Protein AF-A0A2U0S2R7-F1 (afdb_monomer)

Solvent-accessible surface area (backbone atoms only — not comparable to full-atom values): 15223 Å² total; per-residue (Å²): 135,85,82,52,71,66,59,58,51,51,50,52,50,52,51,51,50,51,52,49,47,65,63,44,52,70,74,70,49,78,76,64,54,54,71,68,59,46,46,55,30,27,48,64,51,50,60,80,58,84,46,63,72,54,21,49,52,34,34,37,44,20,72,56,69,64,44,68,81,26,70,55,23,57,61,53,37,54,51,51,51,71,71,39,72,88,57,40,70,65,53,60,59,58,47,30,40,68,32,50,82,57,89,75,63,77,70,61,66,71,71,50,77,53,75,62,54,41,50,33,54,44,23,71,39,29,77,80,72,46,72,63,94,59,44,64,60,52,43,52,60,37,36,73,68,34,71,76,44,29,46,42,42,46,51,20,50,46,35,24,45,74,54,71,46,49,85,78,52,64,90,64,46,66,61,51,47,52,54,56,38,40,46,55,48,61,68,45,94,87,65,73,31,27,65,35,29,42,27,44,22,52,29,44,74,65,74,44,43,88,62,56,54,71,70,54,55,54,47,54,46,59,59,48,43,96,72,24,26,22,30,51,47,65,92,71,70,57,68,62,26,71,68,23,25,51,22,43,40,52,37,50,49,53,68,74,62,70,65,100,70,71,64,63,66,48,34,66,80,80,131

Nearest PDB structures (foldseek):
  7zjs-assembly1_A  TM=2.969E-01  e=5.517E+00  Homo sapiens

Mean predicted aligned error: 5.72 Å

Radius of gyration: 22.85 Å; Cα contacts (8 Å, |Δi|>4): 312; chains: 1; bounding box: 41×53×83 Å

Structure (mmCIF, N/CA/C/O backbone):
data_AF-A0A2U0S2R7-F1
#
_entry.id   AF-A0A2U0S2R7-F1
#
loop_
_atom_site.group_PDB
_atom_site.id
_atom_site.type_symbol
_atom_site.label_atom_id
_atom_site.label_alt_id
_atom_site.label_comp_id
_atom_site.label_asym_id
_atom_site.label_entity_id
_atom_site.label_seq_id
_atom_site.pdbx_PDB_ins_code
_atom_site.Cartn_x
_atom_site.Cartn_y
_atom_site.Cartn_z
_atom_site.occupancy
_atom_site.B_iso_or_equiv
_atom_site.auth_seq_id
_atom_site.auth_comp_id
_atom_site.auth_asym_id
_atom_site.auth_atom_id
_atom_site.pdbx_PDB_model_num
ATOM 1 N N . MET A 1 1 ? 1.534 31.662 57.750 1.00 54.38 1 MET A N 1
ATOM 2 C CA . MET A 1 1 ? 0.428 31.666 56.765 1.00 54.38 1 MET A CA 1
ATOM 3 C C . MET A 1 1 ? -0.616 30.651 57.209 1.00 54.38 1 MET A C 1
ATOM 5 O O . MET A 1 1 ? -0.343 29.462 57.142 1.00 54.38 1 MET A O 1
ATOM 9 N N . ASN A 1 2 ? -1.774 31.094 57.710 1.00 59.00 2 ASN A N 1
ATOM 10 C CA . ASN A 1 2 ? -2.860 30.192 58.107 1.00 59.00 2 ASN A CA 1
ATOM 11 C C . ASN A 1 2 ? -3.602 29.714 56.855 1.00 59.00 2 ASN A C 1
ATOM 13 O O . ASN A 1 2 ? -4.361 30.472 56.251 1.00 59.00 2 ASN A O 1
ATOM 17 N N . PHE A 1 3 ? -3.379 28.463 56.457 1.00 57.34 3 PHE A N 1
ATOM 18 C CA . PHE A 1 3 ? -4.261 27.790 55.509 1.00 57.34 3 PHE A CA 1
ATOM 19 C C . PHE A 1 3 ? -5.641 27.656 56.160 1.00 57.34 3 PHE A C 1
ATOM 21 O O . PHE A 1 3 ? -5.821 26.938 57.141 1.00 57.34 3 PHE A O 1
ATOM 28 N N . THR A 1 4 ? -6.622 28.403 55.658 1.00 79.75 4 THR A N 1
ATOM 29 C CA . THR A 1 4 ? -7.995 28.343 56.161 1.00 79.75 4 THR A CA 1
ATOM 30 C C . THR A 1 4 ? -8.611 26.989 55.802 1.00 79.75 4 THR A C 1
ATOM 32 O O . THR A 1 4 ? -8.455 26.514 54.678 1.00 79.75 4 THR A O 1
ATOM 35 N N . LYS A 1 5 ? -9.342 26.364 56.738 1.00 82.94 5 LYS A N 1
ATOM 36 C CA . LYS A 1 5 ? -10.022 25.061 56.551 1.00 82.94 5 LYS A CA 1
ATOM 37 C C . LYS A 1 5 ? -10.840 24.978 55.249 1.00 82.94 5 LYS A C 1
ATOM 39 O O . LYS A 1 5 ? -10.927 23.919 54.639 1.00 82.94 5 LYS A O 1
ATOM 44 N N . SER A 1 6 ? -11.375 26.111 54.792 1.00 82.62 6 SER A N 1
ATOM 45 C CA . SER A 1 6 ? -12.094 26.239 53.520 1.00 82.62 6 SER A CA 1
ATOM 46 C C . SER A 1 6 ? -11.232 25.901 52.292 1.00 82.62 6 SER A C 1
ATOM 48 O O . SER A 1 6 ? -11.703 25.198 51.404 1.00 82.62 6 SER A O 1
ATOM 50 N N . ARG A 1 7 ? -9.953 26.306 52.252 1.00 84.50 7 ARG A N 1
ATOM 51 C CA . ARG A 1 7 ? -9.050 25.992 51.128 1.00 84.50 7 ARG A CA 1
ATOM 52 C C . ARG A 1 7 ? -8.713 24.503 51.052 1.00 84.50 7 ARG A C 1
ATOM 54 O O . ARG A 1 7 ? -8.639 23.958 49.957 1.00 84.50 7 ARG A O 1
ATOM 61 N N . ALA A 1 8 ? -8.549 23.849 52.203 1.00 83.06 8 ALA A N 1
ATOM 62 C CA . ALA A 1 8 ? -8.306 22.408 52.263 1.00 83.06 8 ALA A CA 1
ATOM 63 C C . ALA A 1 8 ? -9.520 21.601 51.765 1.00 83.06 8 ALA A C 1
ATOM 65 O O . ALA A 1 8 ? -9.350 20.636 51.026 1.00 83.06 8 ALA A O 1
ATOM 66 N N . LEU A 1 9 ? -10.740 22.033 52.108 1.00 88.19 9 LEU A N 1
ATOM 67 C CA . LEU A 1 9 ? -11.974 21.388 51.650 1.00 88.19 9 LEU A CA 1
ATOM 68 C C . LEU A 1 9 ? -12.172 21.526 50.131 1.00 88.19 9 LEU A C 1
ATOM 70 O O . LEU A 1 9 ? -12.503 20.548 49.467 1.00 88.19 9 LEU A O 1
ATOM 74 N N . ILE A 1 10 ? -11.927 22.719 49.576 1.00 88.00 10 ILE A N 1
ATOM 75 C CA . ILE A 1 10 ? -12.018 22.963 48.127 1.00 88.00 10 ILE A CA 1
ATOM 76 C C . ILE A 1 10 ? -11.001 22.098 47.375 1.00 88.00 10 ILE A C 1
ATOM 78 O O . ILE A 1 10 ? -11.361 21.446 46.399 1.00 88.00 10 ILE A O 1
ATOM 82 N N . LEU A 1 11 ? -9.755 22.027 47.856 1.00 88.12 11 LEU A N 1
ATOM 83 C CA . LEU A 1 11 ? -8.721 21.202 47.232 1.00 88.12 11 LEU A CA 1
ATOM 84 C C . LEU A 1 11 ? -9.096 19.711 47.233 1.00 88.12 11 LEU A C 1
ATOM 86 O O . LEU A 1 11 ? -8.953 19.049 46.209 1.00 88.12 11 LEU A O 1
ATOM 90 N N . ALA A 1 12 ? -9.623 19.192 48.346 1.00 88.25 12 ALA A N 1
ATOM 91 C CA . ALA A 1 12 ? -10.069 17.801 48.434 1.00 88.25 12 ALA A CA 1
ATOM 92 C C . ALA A 1 12 ? -11.229 17.493 47.468 1.00 88.25 12 ALA A C 1
ATOM 94 O O . ALA A 1 12 ? -11.225 16.449 46.814 1.00 88.25 12 ALA A O 1
ATOM 95 N N . LEU A 1 13 ? -12.190 18.413 47.322 1.00 89.94 13 LEU A N 1
ATOM 96 C CA .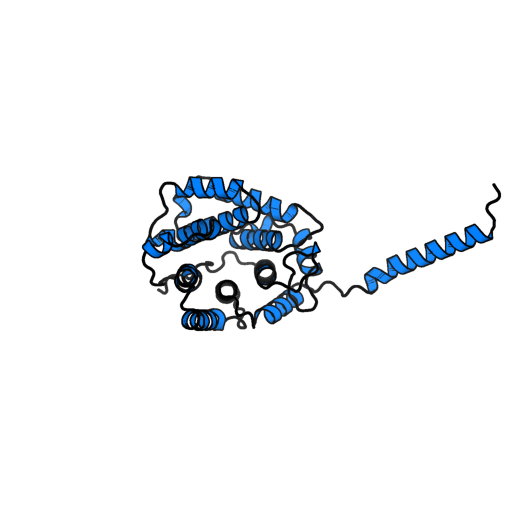 LEU A 1 13 ? -13.285 18.281 46.355 1.00 89.94 13 LEU A CA 1
ATOM 97 C C . LEU A 1 13 ? -12.774 18.304 44.908 1.00 89.94 13 LEU A C 1
ATOM 99 O O . LEU A 1 13 ? -13.182 17.458 44.117 1.00 89.94 13 LEU A O 1
ATOM 103 N N . CYS A 1 14 ? -11.844 19.204 44.573 1.00 88.88 14 CYS A N 1
ATOM 104 C CA . CYS A 1 14 ? -11.227 19.254 43.245 1.00 88.88 14 CYS A CA 1
ATOM 105 C C . CYS A 1 14 ? -10.456 17.969 42.917 1.00 88.88 14 CYS A C 1
ATOM 107 O O . CYS A 1 14 ? -10.590 17.457 41.811 1.00 88.88 14 CYS A O 1
ATOM 109 N N . ILE A 1 15 ? -9.696 17.420 43.871 1.00 90.38 15 ILE A N 1
ATOM 110 C CA . ILE A 1 15 ? -8.977 16.150 43.687 1.00 90.38 15 ILE A CA 1
ATOM 111 C C . ILE A 1 15 ? -9.969 15.003 43.479 1.00 90.38 15 ILE A C 1
ATOM 113 O O . ILE A 1 15 ? -9.806 14.222 42.552 1.00 90.38 15 ILE A O 1
ATOM 117 N N . THR A 1 16 ? -11.028 14.924 44.285 1.00 88.00 16 THR A N 1
ATOM 118 C CA . THR A 1 16 ? -12.030 13.851 44.167 1.00 88.00 16 THR A CA 1
ATOM 119 C C . THR A 1 16 ? -12.784 13.930 42.839 1.00 88.00 16 THR A C 1
ATOM 121 O O . THR A 1 16 ? -12.992 12.905 42.189 1.00 88.00 16 THR A O 1
ATOM 124 N N . ALA A 1 17 ? -13.152 15.137 42.400 1.00 84.19 17 ALA A N 1
ATOM 125 C CA . ALA A 1 17 ? -13.781 15.361 41.103 1.00 84.19 17 ALA A CA 1
ATOM 126 C C . ALA A 1 17 ? -12.836 14.998 39.951 1.00 84.19 17 ALA A C 1
ATOM 128 O O . ALA A 1 17 ? -13.253 14.295 39.038 1.00 84.19 17 ALA A O 1
ATOM 129 N N . LEU A 1 18 ? -11.560 15.395 40.023 1.00 87.25 18 LEU A N 1
ATOM 130 C CA . LEU A 1 18 ? -10.548 15.037 39.030 1.00 87.25 18 LEU A CA 1
ATOM 131 C C . LEU A 1 18 ? -10.316 13.521 38.981 1.00 87.25 18 LEU A C 1
ATOM 133 O O . LEU A 1 18 ? -10.313 12.952 37.899 1.00 87.25 18 LEU A O 1
ATOM 137 N N . CYS A 1 19 ? -10.195 12.847 40.128 1.00 85.88 19 CYS A N 1
ATOM 138 C CA . CYS A 1 19 ? -10.081 11.389 40.195 1.00 85.88 19 CYS A CA 1
ATOM 139 C C . CYS A 1 19 ? -11.329 10.693 39.636 1.00 85.88 19 CYS A C 1
ATOM 141 O O . CYS A 1 19 ? -11.199 9.720 38.904 1.00 85.88 19 CYS A O 1
ATOM 143 N N . SER A 1 20 ? -12.529 11.204 39.927 1.00 82.44 20 SER A N 1
ATOM 144 C CA . SER A 1 20 ? -13.778 10.653 39.381 1.00 82.44 20 SER A CA 1
ATOM 145 C C . SER A 1 20 ? -13.858 10.848 37.868 1.00 82.44 20 SER A C 1
ATOM 147 O O . SER A 1 20 ? -14.256 9.930 37.160 1.00 82.44 20 SER A O 1
ATOM 149 N N . LEU A 1 21 ? -13.421 12.006 37.359 1.00 76.38 21 LEU A N 1
ATOM 150 C CA . LEU A 1 21 ? -13.337 12.273 35.925 1.00 76.38 21 LEU A CA 1
ATOM 151 C C . LEU A 1 21 ? -12.317 11.340 35.256 1.00 76.38 21 LEU A C 1
ATOM 153 O O . LEU A 1 21 ? -12.622 10.734 34.239 1.00 76.38 21 LEU A O 1
ATOM 157 N N . LEU A 1 22 ? -11.138 11.161 35.857 1.00 79.75 22 LEU A N 1
ATOM 158 C CA . LEU A 1 22 ? -10.089 10.269 35.353 1.00 79.75 22 LEU A CA 1
ATOM 159 C C . LEU A 1 22 ? -10.511 8.792 35.353 1.00 79.75 22 LEU A C 1
ATOM 161 O O . LEU A 1 22 ? -10.053 8.039 34.501 1.00 79.75 22 LEU A O 1
ATOM 165 N N . LEU A 1 23 ? -11.390 8.378 36.272 1.00 78.75 23 LEU A N 1
ATOM 166 C CA . LEU A 1 23 ? -11.963 7.027 36.297 1.00 78.75 23 LEU A CA 1
ATOM 167 C C . LEU A 1 23 ? -13.159 6.868 35.346 1.00 78.75 23 LEU A C 1
ATOM 169 O O . LEU A 1 23 ? -13.375 5.778 34.824 1.00 78.75 23 LEU A O 1
ATOM 173 N N . ALA A 1 24 ? -13.932 7.932 35.111 1.00 72.94 24 ALA A N 1
ATOM 174 C CA . ALA A 1 24 ? -15.110 7.899 34.245 1.00 72.94 24 ALA A CA 1
ATOM 175 C C . ALA A 1 24 ? -14.771 8.055 32.756 1.00 72.94 24 ALA A C 1
ATOM 177 O O . ALA A 1 24 ? -15.437 7.456 31.920 1.00 72.94 24 ALA A O 1
ATOM 178 N N . VAL A 1 25 ? -13.737 8.824 32.402 1.00 69.88 25 VAL A N 1
ATOM 179 C CA . VAL A 1 25 ? -13.342 9.057 31.001 1.00 69.88 25 VAL A CA 1
ATOM 180 C C . VAL A 1 25 ? -13.037 7.751 30.241 1.00 69.88 25 VAL A C 1
ATOM 182 O O . VAL A 1 25 ? -13.567 7.596 29.142 1.00 69.88 25 VAL A O 1
ATOM 185 N N . PRO A 1 26 ? -12.300 6.767 30.799 1.00 69.06 26 PRO A N 1
ATOM 186 C CA . PRO A 1 26 ? -12.098 5.470 30.146 1.00 69.06 26 PRO A CA 1
ATOM 187 C C . PRO A 1 26 ? -13.388 4.663 29.946 1.00 69.06 26 PRO A C 1
ATOM 189 O O . PRO A 1 26 ? -13.459 3.860 29.026 1.00 69.06 26 PRO A O 1
ATOM 192 N N . LEU A 1 27 ? -14.406 4.871 30.792 1.00 72.81 27 LEU A N 1
ATOM 193 C CA . LEU A 1 27 ? -15.709 4.201 30.684 1.00 72.81 27 LEU A CA 1
ATOM 194 C C . LEU A 1 27 ? -16.623 4.845 29.630 1.00 72.81 27 LEU A C 1
ATOM 196 O O . LEU A 1 27 ? -17.618 4.241 29.239 1.00 72.81 27 LEU A O 1
ATOM 200 N N . LEU A 1 28 ? -16.313 6.074 29.205 1.00 75.19 28 LEU A N 1
ATOM 201 C CA . LEU A 1 28 ? -17.058 6.805 28.178 1.00 75.19 28 LEU A CA 1
ATOM 202 C C . LEU A 1 28 ? -16.457 6.637 26.779 1.00 75.19 28 LEU A C 1
ATOM 204 O O . LEU A 1 28 ? -17.147 6.905 25.797 1.00 75.19 28 LEU A O 1
ATOM 208 N N . ALA A 1 29 ? -15.195 6.211 26.674 1.00 73.38 29 ALA A N 1
ATOM 209 C CA . ALA A 1 29 ? -14.611 5.857 25.389 1.00 73.38 29 ALA A CA 1
ATOM 210 C C . ALA A 1 29 ? -15.297 4.587 24.854 1.00 73.38 29 ALA A C 1
ATOM 212 O O . ALA A 1 29 ? -15.464 3.626 25.614 1.00 73.38 29 ALA A O 1
ATOM 213 N N . PRO A 1 30 ? -15.709 4.551 23.572 1.00 76.19 30 PRO A N 1
ATOM 214 C CA . PRO A 1 30 ? -16.183 3.312 22.979 1.00 76.19 30 PRO A CA 1
ATOM 215 C C . PRO A 1 30 ? -15.085 2.243 23.109 1.00 76.19 30 PRO A C 1
ATOM 217 O O . PRO A 1 30 ? -13.899 2.572 22.999 1.00 76.19 30 PRO A O 1
ATOM 220 N N . PRO A 1 31 ? -15.447 0.976 23.373 1.00 84.00 31 PRO A N 1
ATOM 221 C CA . PRO A 1 31 ? -14.459 -0.087 23.452 1.00 84.00 31 PRO A CA 1
ATOM 222 C C . PRO A 1 31 ? -13.704 -0.174 22.125 1.00 84.00 31 PRO A C 1
ATOM 224 O O . PRO A 1 31 ? -14.310 -0.072 21.056 1.00 84.00 31 PRO A O 1
ATOM 227 N N . THR A 1 32 ? -12.388 -0.380 22.198 1.00 87.44 32 THR A N 1
ATOM 228 C CA . THR A 1 32 ? -11.584 -0.707 21.017 1.00 87.44 32 THR A CA 1
ATOM 229 C C . THR A 1 32 ? -12.217 -1.913 20.322 1.00 87.44 32 THR A C 1
ATOM 231 O O . THR A 1 32 ? -12.453 -2.921 21.000 1.00 87.44 32 THR A O 1
ATOM 234 N N . PRO A 1 33 ? -12.534 -1.827 19.018 1.00 91.75 33 PRO A N 1
ATOM 235 C CA . PRO A 1 33 ? -13.106 -2.957 18.306 1.00 91.75 33 PRO A CA 1
ATOM 236 C C . PRO A 1 33 ? -12.131 -4.136 18.340 1.00 91.75 33 PRO A C 1
ATOM 238 O O . PRO A 1 33 ? -10.911 -3.960 18.272 1.00 91.75 33 PRO A O 1
ATOM 241 N N . ASP A 1 34 ? -12.666 -5.353 18.433 1.00 96.38 34 ASP A N 1
ATOM 242 C CA . ASP A 1 34 ? -11.870 -6.530 18.108 1.00 96.38 34 ASP A CA 1
ATOM 243 C C . ASP A 1 34 ? -11.484 -6.503 16.617 1.00 96.38 34 ASP A C 1
ATOM 245 O O . ASP A 1 34 ? -12.053 -5.758 15.811 1.00 96.38 34 ASP A O 1
ATOM 249 N N . ARG A 1 35 ? -10.497 -7.319 16.243 1.00 97.25 35 ARG A N 1
ATOM 250 C CA . ARG A 1 35 ? -9.931 -7.291 14.892 1.00 97.25 35 ARG A CA 1
ATOM 251 C C . ARG A 1 35 ? -10.958 -7.608 13.805 1.00 97.25 35 ARG A C 1
ATOM 253 O O . ARG A 1 35 ? -10.946 -6.941 12.776 1.00 97.25 35 ARG A O 1
ATOM 260 N N . GLN A 1 36 ? -11.844 -8.578 14.026 1.00 98.12 36 GLN A N 1
ATOM 261 C CA . GLN A 1 36 ? -12.842 -8.980 13.032 1.00 98.12 36 GLN A CA 1
ATOM 262 C C . GLN A 1 36 ? -13.874 -7.874 12.828 1.00 98.12 36 GLN A C 1
ATOM 264 O O . GLN A 1 36 ? -14.196 -7.531 11.692 1.00 98.12 36 GLN A O 1
ATOM 269 N N . THR A 1 37 ? -14.319 -7.246 13.919 1.00 98.25 37 THR A N 1
ATOM 270 C CA . THR A 1 37 ? -15.187 -6.065 13.857 1.00 98.25 37 THR A CA 1
ATOM 271 C C . THR A 1 37 ? -14.512 -4.909 13.113 1.00 98.25 37 THR A C 1
ATOM 273 O O . THR A 1 37 ? -15.151 -4.265 12.280 1.00 98.25 37 THR A O 1
ATOM 276 N N . ALA A 1 38 ? -13.227 -4.645 13.377 1.00 98.56 38 ALA A N 1
ATOM 277 C CA . ALA A 1 38 ? -12.484 -3.589 12.691 1.00 98.56 38 ALA A CA 1
ATOM 278 C C . ALA A 1 38 ? -12.346 -3.864 11.184 1.00 98.56 38 ALA A C 1
ATOM 280 O O . ALA A 1 38 ? -12.592 -2.966 10.379 1.00 98.56 38 ALA A O 1
ATOM 281 N N . ILE A 1 39 ? -12.030 -5.106 10.801 1.00 98.75 39 ILE A N 1
ATOM 282 C CA . ILE A 1 39 ? -11.967 -5.550 9.400 1.00 98.75 39 ILE A CA 1
ATOM 283 C C . ILE A 1 39 ? -13.320 -5.351 8.707 1.00 98.75 39 ILE A C 1
ATOM 285 O O . ILE A 1 39 ? -13.376 -4.695 7.672 1.00 98.75 39 ILE A O 1
ATOM 289 N N . ALA A 1 40 ? -14.417 -5.842 9.293 1.00 98.69 40 ALA A N 1
ATOM 290 C CA . ALA A 1 40 ? -15.750 -5.723 8.698 1.00 98.69 40 ALA A CA 1
ATOM 291 C C . ALA A 1 40 ? -16.165 -4.258 8.479 1.00 98.69 40 ALA A C 1
ATOM 293 O O . ALA A 1 40 ? -16.727 -3.903 7.446 1.00 98.69 40 ALA A O 1
ATOM 294 N N . LYS A 1 41 ? -15.849 -3.377 9.434 1.00 98.56 41 LYS A N 1
ATOM 295 C CA . LYS A 1 41 ? -16.098 -1.939 9.292 1.00 98.56 41 LYS A CA 1
ATOM 296 C C . LYS A 1 41 ? -15.271 -1.298 8.176 1.00 98.56 41 LYS A C 1
ATOM 298 O O . LYS A 1 41 ? -15.807 -0.485 7.433 1.00 98.56 41 LYS A O 1
ATOM 303 N N . ALA A 1 42 ? -13.998 -1.666 8.053 1.00 98.75 42 ALA A N 1
ATOM 304 C CA . ALA A 1 42 ? -13.122 -1.162 7.000 1.00 98.75 42 ALA A CA 1
ATOM 305 C C . ALA A 1 42 ? -13.584 -1.614 5.606 1.00 98.75 42 ALA A C 1
ATOM 307 O O . ALA A 1 42 ? -13.553 -0.824 4.666 1.00 98.75 42 ALA A O 1
ATOM 308 N N . ILE A 1 43 ? -14.067 -2.857 5.486 1.00 98.75 43 ILE A N 1
ATOM 309 C CA . ILE A 1 43 ? -14.674 -3.374 4.252 1.00 98.75 43 ILE A CA 1
ATOM 310 C C . ILE A 1 43 ? -15.891 -2.528 3.868 1.00 98.75 43 ILE A C 1
ATOM 312 O O . ILE A 1 43 ? -15.928 -1.997 2.763 1.00 98.75 43 ILE A O 1
ATOM 316 N N . ASN A 1 44 ? -16.820 -2.305 4.804 1.00 98.50 44 ASN A N 1
ATOM 317 C CA . ASN A 1 44 ? -18.001 -1.467 4.560 1.00 98.50 44 ASN A CA 1
ATOM 318 C C . ASN A 1 44 ? -17.640 -0.026 4.158 1.00 98.50 44 ASN A C 1
ATOM 320 O O . ASN A 1 44 ? -18.315 0.571 3.324 1.00 98.50 44 ASN A O 1
ATOM 324 N N . PHE A 1 45 ? -16.585 0.547 4.748 1.00 98.31 45 PHE A N 1
ATOM 325 C CA . PHE A 1 45 ? -16.104 1.880 4.376 1.00 98.31 45 PHE A CA 1
ATOM 326 C C . PHE A 1 45 ? -15.608 1.922 2.921 1.00 98.31 45 PHE A C 1
ATOM 328 O O . PHE A 1 45 ? -15.861 2.888 2.204 1.00 98.31 45 PHE A O 1
ATOM 335 N N . LEU A 1 46 ? -14.902 0.876 2.484 1.00 98.62 46 LEU A N 1
ATOM 336 C CA . LEU A 1 46 ? -14.250 0.812 1.175 1.00 98.62 46 LEU A CA 1
ATOM 337 C C . LEU A 1 46 ? -15.138 0.275 0.051 1.00 98.62 46 LEU A C 1
ATOM 339 O O . LEU A 1 46 ? -14.834 0.546 -1.106 1.00 98.62 46 LEU A O 1
ATOM 343 N N . GLU A 1 47 ? -16.220 -0.446 0.359 1.00 96.75 47 GLU A N 1
ATOM 344 C CA . GLU A 1 47 ? -17.104 -1.096 -0.625 1.00 96.75 47 GLU A CA 1
ATOM 345 C C . GLU A 1 47 ? -17.515 -0.144 -1.759 1.00 96.75 47 GLU A C 1
ATOM 347 O O . GLU A 1 47 ? -17.529 -0.524 -2.924 1.00 96.75 47 GLU A O 1
ATOM 352 N N . ASN A 1 48 ? -17.750 1.131 -1.443 1.00 93.31 48 ASN A N 1
ATOM 353 C CA . ASN A 1 48 ? -18.226 2.134 -2.398 1.00 93.31 48 ASN A CA 1
ATOM 354 C C . ASN A 1 48 ? -17.146 3.147 -2.833 1.00 93.31 48 ASN A C 1
ATOM 356 O O . ASN A 1 48 ? -17.484 4.212 -3.339 1.00 93.31 48 ASN A O 1
ATOM 360 N N . THR A 1 49 ? -15.852 2.866 -2.626 1.00 96.50 49 THR A N 1
ATOM 361 C CA . THR A 1 49 ? -14.779 3.780 -3.065 1.00 96.50 49 THR A CA 1
ATOM 362 C C . THR A 1 49 ? -14.602 3.750 -4.580 1.00 96.50 49 THR A C 1
ATOM 364 O O . THR A 1 49 ? -14.422 2.677 -5.145 1.00 96.50 49 THR A O 1
ATOM 367 N N . ASP A 1 50 ? -14.600 4.905 -5.241 1.00 95.75 50 ASP A N 1
ATOM 368 C CA . ASP A 1 50 ? -14.363 5.021 -6.691 1.00 95.75 50 ASP A CA 1
ATOM 369 C C . ASP A 1 50 ? -12.948 5.534 -7.010 1.00 95.75 50 ASP A C 1
ATOM 371 O O . ASP A 1 50 ? -12.674 6.067 -8.083 1.00 95.75 50 ASP A O 1
ATOM 375 N N . GLU A 1 51 ? -12.028 5.392 -6.059 1.00 96.12 51 GLU A N 1
ATOM 376 C CA . GLU A 1 51 ? -10.639 5.822 -6.205 1.00 96.12 51 GLU A CA 1
ATOM 377 C C . GLU A 1 51 ? -9.863 4.802 -7.051 1.00 96.12 51 GLU A C 1
ATOM 379 O O . GLU A 1 51 ? -9.718 3.654 -6.618 1.00 96.12 51 GLU A O 1
ATOM 384 N N . PRO A 1 52 ? -9.334 5.164 -8.241 1.00 95.38 52 PRO A N 1
ATOM 385 C CA . PRO A 1 52 ? -8.784 4.188 -9.187 1.00 95.38 52 PRO A CA 1
ATOM 386 C C . PRO A 1 52 ? -7.671 3.313 -8.601 1.00 95.38 52 PRO A C 1
ATOM 388 O O . PRO A 1 52 ? -7.679 2.095 -8.766 1.00 95.38 52 PRO A O 1
ATOM 391 N N . TYR A 1 53 ? -6.724 3.907 -7.872 1.00 95.50 53 TYR A N 1
ATOM 392 C CA . TYR A 1 53 ? -5.677 3.139 -7.191 1.00 95.50 53 TYR A CA 1
ATOM 393 C C . TYR A 1 53 ? -6.239 2.267 -6.072 1.00 95.50 53 TYR A C 1
ATOM 395 O O . TYR A 1 53 ? -5.779 1.142 -5.884 1.00 95.50 53 TYR A O 1
ATOM 403 N N . GLY A 1 54 ? -7.260 2.763 -5.372 1.00 97.50 54 GLY A N 1
ATOM 404 C CA . GLY A 1 54 ? -7.957 2.000 -4.352 1.00 97.50 54 GLY A CA 1
ATOM 405 C C . GLY A 1 54 ? -8.552 0.722 -4.928 1.00 97.50 54 GLY A C 1
ATOM 406 O O . GLY A 1 54 ? -8.269 -0.354 -4.416 1.00 97.50 54 GLY A O 1
ATOM 407 N N . LEU A 1 55 ? -9.269 0.816 -6.049 1.00 98.44 55 LEU A N 1
ATOM 408 C CA . LEU A 1 55 ? -9.885 -0.334 -6.719 1.00 98.44 55 LEU A CA 1
ATOM 409 C C . LEU A 1 55 ? -8.870 -1.418 -7.117 1.00 98.44 55 LEU A C 1
ATOM 411 O O . LEU A 1 55 ? -9.153 -2.600 -6.946 1.00 98.44 55 LEU A O 1
ATOM 415 N N . LEU A 1 56 ? -7.668 -1.045 -7.571 1.00 98.19 56 LEU A N 1
ATOM 416 C CA . LEU A 1 56 ? -6.610 -2.022 -7.872 1.00 98.19 56 LEU A CA 1
ATOM 417 C C . LEU A 1 56 ? -6.133 -2.766 -6.615 1.00 98.19 56 LEU A C 1
ATOM 419 O O . LEU A 1 56 ? -5.900 -3.972 -6.659 1.00 98.19 56 LEU A O 1
ATOM 423 N N . PHE A 1 57 ? -6.013 -2.078 -5.476 1.00 98.38 57 PHE A N 1
ATOM 424 C CA . PHE A 1 57 ? -5.677 -2.729 -4.207 1.00 98.38 57 PHE A CA 1
ATOM 425 C C . PHE A 1 57 ? -6.853 -3.509 -3.603 1.00 98.38 57 PHE A C 1
ATOM 427 O O . PHE A 1 57 ? -6.619 -4.512 -2.929 1.00 98.38 57 PHE A O 1
ATOM 434 N N . LEU A 1 58 ? -8.103 -3.121 -3.869 1.00 98.69 58 LEU A N 1
ATOM 435 C CA . LEU A 1 58 ? -9.273 -3.925 -3.508 1.00 98.69 58 LEU A CA 1
ATOM 436 C C . LEU A 1 58 ? -9.292 -5.255 -4.279 1.00 98.69 58 LEU A C 1
ATOM 438 O O . LEU A 1 58 ? -9.546 -6.295 -3.673 1.00 98.69 58 LEU A O 1
ATOM 442 N N . ASP A 1 59 ? -8.908 -5.260 -5.559 1.00 98.50 59 ASP A N 1
ATOM 443 C CA . ASP A 1 59 ? -8.710 -6.497 -6.331 1.00 98.50 59 ASP A CA 1
ATOM 444 C C . ASP A 1 59 ? -7.584 -7.366 -5.738 1.00 98.50 59 ASP A C 1
ATOM 446 O O . ASP A 1 59 ? -7.735 -8.582 -5.606 1.00 98.50 59 ASP A O 1
ATOM 450 N N . VAL A 1 60 ? -6.473 -6.759 -5.298 1.00 98.38 60 VAL A N 1
ATOM 451 C CA . VAL A 1 60 ? -5.417 -7.481 -4.559 1.00 98.38 60 VAL A CA 1
ATOM 452 C C . VAL A 1 60 ? -5.982 -8.134 -3.296 1.00 98.38 60 VAL A C 1
ATOM 454 O O . VAL A 1 60 ? -5.680 -9.298 -3.025 1.00 98.38 60 VAL A O 1
ATOM 457 N N . ILE A 1 61 ? -6.801 -7.411 -2.526 1.00 98.62 61 ILE A N 1
ATOM 458 C CA . ILE A 1 61 ? -7.427 -7.935 -1.308 1.00 98.62 61 ILE A CA 1
ATOM 459 C C . ILE A 1 61 ? -8.365 -9.100 -1.640 1.00 98.62 61 ILE A C 1
ATOM 461 O O . ILE A 1 61 ? -8.274 -10.147 -0.996 1.00 98.62 61 ILE A O 1
ATOM 465 N N . TYR A 1 62 ? -9.212 -8.961 -2.661 1.00 98.25 62 TYR A N 1
ATOM 466 C CA . TYR A 1 62 ? -10.087 -10.034 -3.126 1.00 98.25 62 TYR A CA 1
ATOM 467 C C . TYR A 1 62 ? -9.283 -11.287 -3.493 1.00 98.25 62 TYR A C 1
ATOM 469 O O . TYR A 1 62 ? -9.513 -12.358 -2.933 1.00 98.25 62 TYR A O 1
ATOM 477 N N . ARG A 1 63 ? -8.264 -11.155 -4.351 1.00 97.19 63 ARG A N 1
ATOM 478 C CA . ARG A 1 63 ? -7.443 -12.292 -4.797 1.00 97.19 63 ARG A CA 1
ATOM 479 C C . ARG A 1 63 ? -6.654 -12.958 -3.671 1.00 97.19 63 ARG A C 1
ATOM 481 O O . ARG A 1 63 ? -6.416 -14.162 -3.730 1.00 97.19 63 ARG A O 1
ATOM 488 N N . ARG A 1 64 ? -6.197 -12.197 -2.671 1.00 96.81 64 ARG A N 1
ATOM 489 C CA . ARG A 1 64 ? -5.379 -12.728 -1.566 1.00 96.81 64 ARG A CA 1
ATOM 490 C C . ARG A 1 64 ? -6.198 -13.313 -0.422 1.00 96.81 64 ARG A C 1
ATOM 492 O O . ARG A 1 64 ? -5.745 -14.281 0.183 1.00 96.81 64 ARG A O 1
ATOM 499 N N . PHE A 1 65 ? -7.349 -12.722 -0.115 1.00 97.75 65 PHE A N 1
ATOM 500 C CA . PHE A 1 65 ? -8.096 -13.005 1.114 1.00 97.75 65 PHE A CA 1
ATOM 501 C C . PHE A 1 65 ? -9.547 -13.443 0.879 1.00 97.75 65 PHE A C 1
ATOM 503 O O . PHE A 1 65 ? -10.199 -13.859 1.832 1.00 97.75 65 PHE A O 1
ATOM 510 N N . GLY A 1 66 ? -10.062 -13.374 -0.354 1.00 97.44 66 GLY A N 1
ATOM 511 C CA . GLY A 1 66 ? -11.432 -13.782 -0.683 1.00 97.44 66 GLY A CA 1
ATOM 512 C C . GLY A 1 66 ? -12.511 -12.852 -0.123 1.00 97.44 66 GLY A C 1
ATOM 513 O O . GLY A 1 66 ? -13.580 -13.319 0.256 1.00 97.44 66 GLY A O 1
ATOM 514 N N . VAL A 1 67 ? -12.231 -11.547 -0.021 1.00 98.25 67 VAL A N 1
ATOM 515 C CA . VAL A 1 67 ? -13.221 -10.540 0.406 1.00 98.25 67 VAL A CA 1
ATOM 516 C C . VAL A 1 67 ? -14.177 -10.256 -0.756 1.00 98.25 67 VAL A C 1
ATOM 518 O O . VAL A 1 67 ? -13.858 -9.472 -1.649 1.00 98.25 67 VAL A O 1
ATOM 521 N N . GLU A 1 68 ? -15.316 -10.950 -0.779 1.00 98.31 68 GLU A N 1
ATOM 522 C CA . GLU A 1 68 ? -16.282 -10.950 -1.891 1.00 98.31 68 GLU A CA 1
ATOM 523 C C . GLU A 1 68 ? -16.891 -9.570 -2.181 1.00 98.31 68 GLU A C 1
ATOM 525 O O . GLU A 1 68 ? -17.249 -9.289 -3.322 1.00 98.31 68 GLU A O 1
ATOM 530 N N . GLU A 1 69 ? -16.944 -8.674 -1.191 1.00 98.50 69 GLU A N 1
ATOM 531 C CA . GLU A 1 69 ? -17.371 -7.278 -1.357 1.00 98.50 69 GLU A CA 1
ATOM 532 C C . GLU A 1 69 ? -16.506 -6.509 -2.370 1.00 98.50 69 GLU A C 1
ATOM 534 O O . GLU A 1 69 ? -16.919 -5.473 -2.880 1.00 98.50 69 GLU A O 1
ATOM 539 N N . PHE A 1 70 ? -15.306 -7.009 -2.680 1.00 98.56 70 PHE A N 1
ATOM 540 C CA . PHE A 1 70 ? -14.377 -6.400 -3.632 1.00 98.56 70 PHE A CA 1
ATOM 541 C C . PHE A 1 70 ? -14.253 -7.170 -4.952 1.00 98.56 70 PHE A C 1
ATOM 543 O O . PHE A 1 70 ? -13.409 -6.818 -5.783 1.00 98.56 70 PHE A O 1
ATOM 550 N N . ALA A 1 71 ? -15.075 -8.198 -5.180 1.00 97.88 71 ALA A N 1
ATOM 551 C CA . ALA A 1 71 ? -15.002 -9.036 -6.379 1.00 97.88 71 ALA A CA 1
ATOM 552 C C . ALA A 1 71 ? -15.242 -8.259 -7.692 1.00 97.88 71 ALA A C 1
ATOM 554 O O . ALA A 1 71 ? -14.786 -8.678 -8.756 1.00 97.88 71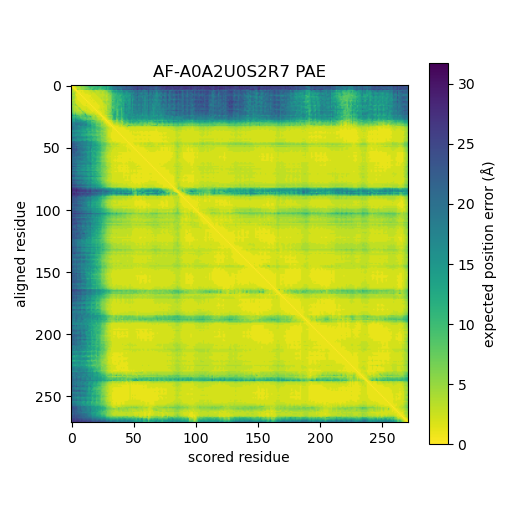 ALA A O 1
ATOM 555 N N . ASP A 1 72 ? -15.935 -7.117 -7.639 1.00 98.00 72 ASP A N 1
ATOM 556 C CA . ASP A 1 72 ? -16.230 -6.266 -8.797 1.00 98.00 72 ASP A CA 1
ATOM 557 C C . ASP A 1 72 ? -15.251 -5.089 -8.981 1.00 98.00 72 ASP A C 1
ATOM 559 O O . ASP A 1 72 ? -15.371 -4.331 -9.949 1.00 98.00 72 ASP A O 1
ATOM 563 N N . SER A 1 73 ? -14.257 -4.946 -8.098 1.00 98.25 73 SER A N 1
ATOM 564 C CA . SER A 1 73 ? -13.347 -3.792 -8.055 1.00 98.25 73 SER A CA 1
ATOM 565 C C . SER A 1 73 ? -12.610 -3.544 -9.377 1.00 98.25 73 SER A C 1
ATOM 567 O O . SER A 1 73 ? -12.557 -2.405 -9.844 1.00 98.25 73 SER A O 1
ATOM 569 N N . LEU A 1 74 ? -12.127 -4.594 -10.052 1.00 97.44 74 LEU A N 1
ATOM 570 C CA . LEU A 1 74 ? -11.513 -4.476 -11.382 1.00 97.44 74 LEU A CA 1
ATOM 571 C C . LEU A 1 74 ? -12.519 -4.036 -12.460 1.00 97.44 74 LEU A C 1
ATOM 573 O O . LEU A 1 74 ? -12.178 -3.247 -13.339 1.00 97.44 74 LEU A O 1
ATOM 577 N N . SER A 1 75 ? -13.769 -4.501 -12.393 1.00 97.56 75 SER A N 1
ATOM 578 C CA . SER A 1 75 ? -14.803 -4.077 -13.350 1.00 97.56 75 SER A CA 1
ATOM 579 C C . SER A 1 75 ? -15.136 -2.594 -13.178 1.00 97.56 75 SER A C 1
ATOM 581 O O . SER A 1 75 ? -15.265 -1.867 -14.164 1.00 97.56 75 SER A O 1
ATOM 583 N N . ARG A 1 76 ? -15.213 -2.124 -11.928 1.00 97.31 76 ARG A N 1
ATOM 584 C CA . ARG A 1 76 ? -15.402 -0.704 -11.597 1.00 97.31 76 ARG A CA 1
ATOM 585 C C . ARG A 1 76 ? -14.215 0.142 -12.050 1.00 97.31 76 ARG A C 1
ATOM 587 O O . ARG A 1 76 ? -14.408 1.213 -12.620 1.00 97.31 76 ARG A O 1
ATOM 594 N N . TYR A 1 77 ? -12.996 -0.366 -11.878 1.00 96.69 77 TYR A N 1
ATOM 595 C CA . TYR A 1 77 ? -11.787 0.278 -12.381 1.00 96.69 77 TYR A CA 1
ATOM 596 C C . TYR A 1 77 ? -11.831 0.458 -13.905 1.00 96.69 77 TYR A C 1
ATOM 598 O O . TYR A 1 77 ? -11.588 1.554 -14.414 1.00 96.69 77 TYR A O 1
ATOM 606 N N . ASP A 1 78 ? -12.194 -0.598 -14.636 1.00 95.44 78 ASP A N 1
ATOM 607 C CA . ASP A 1 78 ? -12.306 -0.569 -16.095 1.00 95.44 78 ASP A CA 1
ATOM 608 C C . ASP A 1 78 ? -13.397 0.405 -16.572 1.00 95.44 78 ASP A C 1
ATOM 610 O O . ASP A 1 78 ? -13.211 1.094 -17.580 1.00 95.44 78 ASP A O 1
ATOM 614 N N . GLN A 1 79 ? -14.503 0.524 -15.829 1.00 94.94 79 GLN A N 1
ATOM 615 C CA . GLN A 1 79 ? -15.534 1.525 -16.101 1.00 94.94 79 GLN A CA 1
ATOM 616 C C . GLN A 1 79 ? -14.991 2.954 -15.940 1.00 94.94 79 GLN A C 1
ATOM 618 O O . GLN A 1 79 ? -15.139 3.768 -16.855 1.00 94.94 79 GLN A O 1
ATOM 623 N N . LEU A 1 80 ? -14.314 3.257 -14.828 1.00 93.50 80 LEU A N 1
ATOM 624 C CA . LEU A 1 80 ? -13.720 4.580 -14.598 1.00 93.50 80 LEU A CA 1
ATOM 625 C C . LEU A 1 80 ? -12.682 4.933 -15.667 1.00 93.50 80 LEU A C 1
ATOM 627 O O . LEU A 1 80 ? -12.640 6.066 -16.152 1.00 93.50 80 LEU A O 1
ATOM 631 N N . LEU A 1 81 ? -11.868 3.958 -16.081 1.00 90.81 81 LEU A N 1
ATOM 632 C CA . LEU A 1 81 ? -10.873 4.145 -17.134 1.00 90.81 81 LEU A CA 1
ATOM 633 C C . LEU A 1 81 ? -11.520 4.480 -18.488 1.00 90.81 81 LEU A C 1
ATOM 635 O O . LEU A 1 81 ? -10.979 5.288 -19.245 1.00 90.81 81 LEU A O 1
ATOM 639 N N . ALA A 1 82 ? -12.679 3.891 -18.794 1.00 91.50 82 ALA A N 1
ATOM 640 C CA . ALA A 1 82 ? -13.434 4.202 -20.007 1.00 91.50 82 ALA A CA 1
ATOM 641 C C . ALA A 1 82 ? -14.023 5.627 -19.990 1.00 91.50 82 ALA A C 1
ATOM 643 O O . ALA A 1 82 ? -14.136 6.261 -21.043 1.00 91.50 82 ALA A O 1
ATOM 644 N N . GLU A 1 83 ? -14.370 6.143 -18.809 1.00 89.69 83 GLU A N 1
ATOM 645 C CA . GLU A 1 83 ? -14.942 7.481 -18.619 1.00 89.69 83 GLU A CA 1
ATOM 646 C C . GLU A 1 83 ? -13.867 8.593 -18.600 1.00 89.69 83 GLU A C 1
ATOM 648 O O . GLU A 1 83 ? -14.103 9.695 -19.104 1.00 89.69 83 GLU A O 1
ATOM 653 N N . GLN A 1 84 ? -12.662 8.319 -18.082 1.00 82.56 84 GLN A N 1
ATOM 654 C CA . GLN A 1 84 ? -11.604 9.317 -17.853 1.00 82.56 84 GLN A CA 1
ATOM 655 C C . GLN A 1 84 ? -10.485 9.313 -18.914 1.00 82.56 84 GLN A C 1
ATOM 657 O O . GLN A 1 84 ? -9.331 8.970 -18.650 1.00 82.56 84 GLN A O 1
ATOM 662 N N . GLN A 1 85 ? -10.789 9.783 -20.128 1.00 74.38 85 GLN A N 1
ATOM 663 C CA . GLN A 1 85 ? -9.849 9.748 -21.266 1.00 74.38 85 GLN A CA 1
ATOM 664 C C . GLN A 1 85 ? -8.527 10.526 -21.068 1.00 74.38 85 GLN A C 1
ATOM 666 O O . GLN A 1 85 ? -7.540 10.222 -21.732 1.00 74.38 85 GLN A O 1
ATOM 671 N N . THR A 1 86 ? -8.469 11.529 -20.185 1.00 68.06 86 THR A N 1
ATOM 672 C CA . THR A 1 86 ? -7.289 12.408 -20.033 1.00 68.06 86 THR A CA 1
ATOM 673 C C . THR A 1 86 ? -6.192 11.852 -19.123 1.00 68.06 86 THR A C 1
ATOM 675 O O . THR A 1 86 ? -5.043 12.259 -19.271 1.00 68.06 86 THR A O 1
ATOM 678 N N . GLN A 1 87 ? -6.508 10.923 -18.215 1.00 72.31 87 GLN A N 1
ATOM 679 C CA . GLN A 1 87 ? -5.536 10.260 -17.322 1.00 72.31 87 GLN A CA 1
ATOM 680 C C . GLN A 1 87 ? -5.263 8.807 -17.733 1.00 72.31 87 GLN A C 1
ATOM 682 O O . GLN A 1 87 ? -4.653 8.030 -16.999 1.00 72.31 87 GLN A O 1
ATOM 687 N N . TRP A 1 88 ? -5.702 8.446 -18.939 1.00 76.75 88 TRP A N 1
ATOM 688 C CA . TRP A 1 88 ? -5.711 7.075 -19.425 1.00 76.75 88 TRP A CA 1
ATOM 689 C C . TRP A 1 88 ? -4.325 6.419 -19.405 1.00 76.75 88 TRP A C 1
ATOM 691 O O . TRP A 1 88 ? -4.225 5.230 -19.125 1.00 76.75 88 TRP A O 1
ATOM 701 N N . SER A 1 89 ? -3.243 7.173 -19.643 1.00 83.31 89 SER A N 1
ATOM 702 C CA . SER A 1 89 ? -1.888 6.612 -19.703 1.00 83.31 89 SER A CA 1
ATOM 703 C C . SER A 1 89 ? -1.411 6.052 -18.362 1.00 83.31 89 SER A C 1
ATOM 705 O O . SER A 1 89 ? -0.985 4.899 -18.321 1.00 83.31 89 SER A O 1
ATOM 707 N N . ILE A 1 90 ? -1.508 6.814 -17.266 1.00 90.44 90 ILE A N 1
ATOM 708 C CA . ILE A 1 90 ? -0.984 6.379 -15.961 1.00 90.44 90 ILE A CA 1
ATOM 709 C C . ILE A 1 90 ? -1.846 5.281 -15.340 1.00 90.44 90 ILE A C 1
ATOM 711 O O . ILE A 1 90 ? -1.320 4.282 -14.854 1.00 90.44 90 ILE A O 1
ATOM 715 N N . PHE A 1 91 ? -3.169 5.395 -15.439 1.00 91.81 91 PHE A N 1
ATOM 716 C CA . PHE A 1 91 ? -4.064 4.339 -14.982 1.00 91.81 91 PHE A CA 1
ATOM 717 C C . PHE A 1 91 ? -3.838 3.058 -15.786 1.00 91.81 91 PHE A C 1
ATOM 719 O O . PHE A 1 91 ? -3.596 1.999 -15.208 1.00 91.81 91 PHE A O 1
ATOM 726 N N . ASN A 1 92 ? -3.730 3.145 -17.113 1.00 92.00 92 ASN A N 1
ATOM 727 C CA . ASN A 1 92 ? -3.407 1.966 -17.907 1.00 92.00 92 ASN A CA 1
ATOM 728 C C . ASN A 1 92 ? -2.044 1.347 -17.535 1.00 92.00 92 ASN A C 1
ATOM 730 O O . ASN A 1 92 ? -1.913 0.131 -17.615 1.00 92.00 92 ASN A O 1
ATOM 734 N N . VAL A 1 93 ? -1.042 2.115 -17.080 1.00 95.31 93 VAL A N 1
ATOM 735 C CA . VAL A 1 93 ? 0.204 1.538 -16.533 1.00 95.31 93 VAL A CA 1
ATOM 736 C C . VAL A 1 93 ? -0.102 0.672 -15.308 1.00 95.31 93 VAL A C 1
ATOM 738 O O . VAL A 1 93 ? 0.260 -0.507 -15.291 1.00 95.31 93 VAL A O 1
ATOM 741 N N . PHE A 1 94 ? -0.806 1.213 -14.314 1.00 96.44 94 PHE A N 1
ATOM 742 C CA . PHE A 1 94 ? -1.064 0.523 -13.047 1.00 96.44 94 PHE A CA 1
ATOM 743 C C . PHE A 1 94 ? -2.104 -0.591 -13.120 1.00 96.44 94 PHE A C 1
ATOM 745 O O . PHE A 1 94 ? -2.070 -1.494 -12.287 1.00 96.44 94 PHE A O 1
ATOM 752 N N . ARG A 1 95 ? -2.941 -0.623 -14.163 1.00 96.12 95 ARG A N 1
ATOM 753 C CA . ARG A 1 95 ? -3.874 -1.729 -14.439 1.00 96.12 95 ARG A CA 1
ATOM 754 C C . ARG A 1 95 ? -3.205 -3.110 -14.431 1.00 96.12 95 ARG A C 1
ATOM 756 O O . ARG A 1 95 ? -3.854 -4.117 -14.154 1.00 96.12 95 ARG A O 1
ATOM 763 N N . ARG A 1 96 ? -1.890 -3.171 -14.672 1.00 96.50 96 ARG A N 1
ATOM 764 C CA . ARG A 1 96 ? -1.108 -4.407 -14.567 1.00 96.50 96 ARG A CA 1
ATOM 765 C C . ARG A 1 96 ? -1.115 -5.060 -13.181 1.00 96.50 96 ARG A C 1
ATOM 767 O O . ARG A 1 96 ? -0.939 -6.273 -13.103 1.00 96.50 96 ARG A O 1
ATOM 774 N N . ILE A 1 97 ? -1.367 -4.306 -12.111 1.00 97.69 97 ILE A N 1
ATOM 775 C CA . ILE A 1 97 ? -1.556 -4.880 -10.770 1.00 97.69 97 ILE A CA 1
ATOM 776 C C . ILE A 1 97 ? -2.634 -5.977 -10.807 1.00 97.69 97 ILE A C 1
ATOM 778 O O . ILE A 1 97 ? -2.443 -7.034 -10.216 1.00 97.69 97 ILE A O 1
ATOM 782 N N . SER A 1 98 ? -3.709 -5.771 -11.571 1.00 97.12 98 SER A N 1
ATOM 783 C CA . SER A 1 98 ? -4.853 -6.691 -11.651 1.00 97.12 98 SER A CA 1
ATOM 784 C C . SER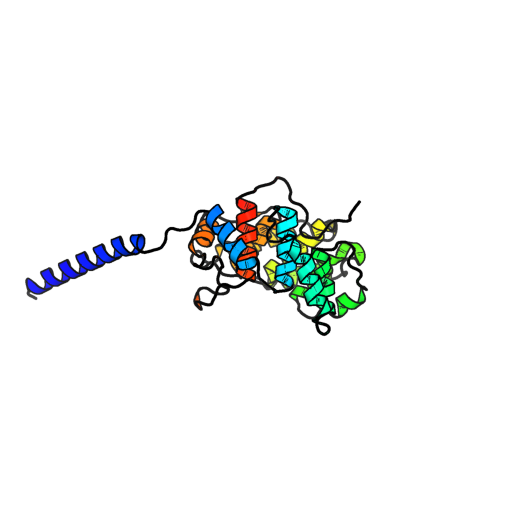 A 1 98 ? -4.922 -7.495 -12.951 1.00 97.12 98 SER A C 1
ATOM 786 O O . SER A 1 98 ? -5.597 -8.519 -13.010 1.00 97.12 98 SER A O 1
ATOM 788 N N . VAL A 1 99 ? -4.208 -7.077 -14.001 1.00 96.25 99 VAL A N 1
ATOM 789 C CA . VAL A 1 99 ? -4.204 -7.763 -15.301 1.00 96.25 99 VAL A CA 1
ATOM 790 C C . VAL A 1 99 ? -2.776 -8.030 -15.757 1.00 96.25 99 VAL A C 1
ATOM 792 O O . VAL A 1 99 ? -2.121 -7.143 -16.300 1.00 96.25 99 VAL A O 1
ATOM 795 N N . TYR A 1 100 ? -2.303 -9.270 -15.588 1.00 93.56 100 TYR A N 1
ATOM 796 C CA . TYR A 1 100 ? -0.924 -9.646 -15.925 1.00 93.56 100 TYR A CA 1
ATOM 797 C C . TYR A 1 100 ? -0.553 -9.233 -17.355 1.00 93.56 100 TYR A C 1
ATOM 799 O O . TYR A 1 100 ? 0.438 -8.532 -17.557 1.00 93.56 100 TYR A O 1
ATOM 807 N N . ASP A 1 101 ? -1.411 -9.582 -18.322 1.00 91.56 101 ASP A N 1
ATOM 808 C CA . ASP A 1 101 ? -1.248 -9.307 -19.753 1.00 91.56 101 ASP A CA 1
ATOM 809 C C . ASP A 1 101 ? -1.757 -7.948 -20.218 1.00 91.56 101 ASP A C 1
ATOM 811 O O . ASP A 1 101 ? -2.113 -7.776 -21.383 1.00 91.56 101 ASP A O 1
ATOM 815 N N . ASN A 1 102 ? -1.733 -6.950 -19.335 1.00 93.00 102 ASN A N 1
ATOM 816 C CA . ASN A 1 102 ? -2.147 -5.603 -19.685 1.00 93.00 102 ASN A CA 1
ATOM 817 C C . ASN A 1 102 ? -1.358 -5.071 -20.907 1.00 93.00 102 ASN A C 1
ATOM 819 O O . ASN A 1 102 ? -0.124 -4.958 -20.842 1.00 93.00 102 ASN A O 1
ATOM 823 N N . PRO A 1 103 ? -2.032 -4.772 -22.036 1.00 87.69 103 PRO A N 1
ATOM 824 C CA . PRO A 1 103 ? -1.366 -4.322 -23.246 1.00 87.69 103 PRO A CA 1
ATOM 825 C C . PRO A 1 103 ? -0.914 -2.870 -23.071 1.00 87.69 103 PRO A C 1
ATOM 827 O O . PRO A 1 103 ? -1.718 -1.946 -22.962 1.00 87.69 103 PRO A O 1
ATOM 830 N N . MET A 1 104 ? 0.397 -2.658 -23.063 1.00 91.44 104 MET A N 1
ATOM 831 C CA . MET A 1 104 ? 1.002 -1.337 -22.915 1.00 91.44 104 MET A CA 1
ATOM 832 C C . MET A 1 104 ? 2.283 -1.275 -23.749 1.00 91.44 104 MET A C 1
ATOM 834 O O . MET A 1 104 ? 2.987 -2.273 -23.844 1.00 91.44 104 MET A O 1
ATOM 838 N N . GLN A 1 105 ? 2.574 -0.137 -24.383 1.00 89.62 105 GLN A N 1
ATOM 839 C CA . GLN A 1 105 ? 3.820 0.073 -25.133 1.00 89.62 105 GLN A CA 1
ATOM 840 C C . GLN A 1 105 ? 4.888 0.674 -24.224 1.00 89.62 105 GLN A C 1
ATOM 842 O O . GLN A 1 105 ? 4.595 1.641 -23.531 1.00 89.62 105 GLN A O 1
ATOM 847 N N . ALA A 1 106 ? 6.130 0.187 -24.294 1.00 89.94 106 ALA A N 1
ATOM 848 C CA . ALA A 1 106 ? 7.224 0.632 -23.423 1.00 89.94 106 ALA A CA 1
ATOM 849 C C . ALA A 1 106 ? 7.380 2.165 -23.314 1.00 89.94 106 ALA A C 1
ATOM 851 O O . ALA A 1 106 ? 7.685 2.655 -22.232 1.00 89.94 106 ALA A O 1
ATOM 852 N N . SER A 1 107 ? 7.110 2.918 -24.389 1.00 91.19 107 SER A N 1
ATOM 853 C CA . SER A 1 107 ? 7.184 4.388 -24.397 1.00 91.19 107 SER A CA 1
ATOM 854 C C . SER A 1 107 ? 6.230 5.067 -23.411 1.00 91.19 107 SER A C 1
ATOM 856 O O . SER A 1 107 ? 6.511 6.167 -22.962 1.00 91.19 107 SER A O 1
ATOM 858 N N . VAL A 1 108 ? 5.125 4.419 -23.023 1.00 91.38 108 VAL A N 1
ATOM 859 C CA . VAL A 1 108 ? 4.195 4.957 -22.014 1.00 91.38 108 VAL A CA 1
ATOM 860 C C . VAL A 1 108 ? 4.876 5.073 -20.643 1.00 91.38 108 VAL A C 1
ATOM 862 O O . VAL A 1 108 ? 4.536 5.956 -19.862 1.00 91.38 108 VAL A O 1
ATOM 865 N N . LEU A 1 109 ? 5.876 4.231 -20.347 1.00 93.19 109 LEU A N 1
ATOM 866 C CA . LEU A 1 109 ? 6.668 4.342 -19.114 1.00 93.19 109 LEU A CA 1
ATOM 867 C C . LEU A 1 109 ? 7.592 5.566 -19.102 1.00 93.19 109 LEU A C 1
ATOM 869 O O . LEU A 1 109 ? 8.092 5.934 -18.039 1.00 93.19 109 LEU A O 1
ATOM 873 N N . ASP A 1 110 ? 7.863 6.167 -20.261 1.00 91.50 110 ASP A N 1
ATOM 874 C CA . ASP A 1 110 ? 8.661 7.391 -20.368 1.00 91.50 110 ASP A CA 1
ATOM 875 C C . ASP A 1 110 ? 7.808 8.645 -20.090 1.00 91.50 110 ASP A C 1
ATOM 877 O O . ASP A 1 110 ? 8.351 9.684 -19.719 1.00 91.50 110 ASP A O 1
ATOM 881 N N . ASP A 1 111 ? 6.477 8.530 -20.183 1.00 90.94 111 ASP A N 1
ATOM 882 C CA . ASP A 1 111 ? 5.519 9.603 -19.881 1.00 90.94 111 ASP A CA 1
ATOM 883 C C . ASP A 1 111 ? 5.169 9.694 -18.380 1.00 90.94 111 ASP A C 1
ATOM 885 O O . ASP A 1 111 ? 4.447 10.599 -17.955 1.00 90.94 111 ASP A O 1
ATOM 889 N N . VAL A 1 112 ? 5.662 8.765 -17.554 1.00 93.31 112 VAL A N 1
ATOM 890 C CA . VAL A 1 112 ? 5.447 8.770 -16.101 1.00 93.31 112 VAL A CA 1
ATOM 891 C C . VAL A 1 112 ? 6.363 9.811 -15.455 1.00 93.31 112 VAL A C 1
ATOM 893 O O . VAL A 1 112 ? 7.584 9.694 -15.513 1.00 93.31 112 VAL A O 1
ATOM 896 N N . LEU A 1 113 ? 5.778 10.835 -14.823 1.00 92.50 113 LEU A N 1
ATOM 897 C CA . LEU A 1 113 ? 6.532 11.998 -14.324 1.00 92.50 113 LEU A CA 1
ATOM 898 C C . LEU A 1 113 ? 6.727 12.026 -12.806 1.00 92.50 113 LEU A C 1
ATOM 900 O O . LEU A 1 113 ? 7.699 12.611 -12.324 1.00 92.50 113 LEU A O 1
ATOM 904 N N . ALA A 1 114 ? 5.800 11.451 -12.035 1.00 93.88 114 ALA A N 1
ATOM 905 C CA . ALA A 1 114 ? 5.896 11.486 -10.581 1.00 93.88 114 ALA A CA 1
ATOM 906 C C . ALA A 1 114 ? 7.058 10.586 -10.112 1.00 93.88 114 ALA A C 1
ATOM 908 O O . ALA A 1 114 ? 7.137 9.434 -10.536 1.00 93.88 114 ALA A O 1
ATOM 909 N N . PRO A 1 115 ? 7.970 11.063 -9.239 1.00 93.75 115 PRO A N 1
ATOM 910 C CA . PRO A 1 115 ? 9.174 10.307 -8.884 1.00 93.75 115 PRO A CA 1
ATOM 911 C C . PRO A 1 115 ? 8.910 8.920 -8.288 1.00 93.75 115 PRO A C 1
ATOM 913 O O . PRO A 1 115 ? 9.653 7.981 -8.566 1.00 93.75 115 PRO A O 1
ATOM 916 N N . THR A 1 116 ? 7.863 8.789 -7.474 1.00 96.00 116 THR A N 1
ATOM 917 C CA . THR A 1 116 ? 7.424 7.501 -6.925 1.00 96.00 116 THR A CA 1
ATOM 918 C C . THR A 1 116 ? 6.880 6.599 -8.022 1.00 96.00 116 THR A C 1
ATOM 920 O O . THR A 1 116 ? 7.293 5.447 -8.115 1.00 96.00 116 THR A O 1
ATOM 923 N N . ASP A 1 117 ? 6.045 7.140 -8.909 1.00 96.44 117 ASP A N 1
ATOM 924 C CA . ASP A 1 117 ? 5.428 6.401 -10.012 1.00 96.44 117 ASP A CA 1
ATOM 925 C C . ASP A 1 117 ? 6.478 5.883 -10.997 1.00 96.44 117 ASP A C 1
ATOM 927 O O . ASP A 1 117 ? 6.352 4.770 -11.503 1.00 96.44 117 ASP A O 1
ATOM 931 N N . ILE A 1 118 ? 7.552 6.645 -11.230 1.00 96.62 118 ILE A N 1
ATOM 932 C CA . ILE A 1 118 ? 8.682 6.222 -12.067 1.00 96.62 118 ILE A CA 1
ATOM 933 C C . ILE A 1 118 ? 9.288 4.922 -11.532 1.00 96.62 118 ILE A C 1
ATOM 935 O O . ILE A 1 118 ? 9.483 3.985 -12.304 1.00 96.62 118 ILE A O 1
ATOM 939 N N . ILE A 1 119 ? 9.575 4.827 -10.228 1.00 97.81 119 ILE A N 1
ATOM 940 C CA . ILE A 1 119 ? 10.176 3.603 -9.686 1.00 97.81 119 ILE A CA 1
ATOM 941 C C . ILE A 1 119 ? 9.171 2.446 -9.699 1.00 97.81 119 ILE A C 1
ATOM 943 O O . ILE A 1 119 ? 9.459 1.375 -10.227 1.00 97.81 119 ILE A O 1
ATOM 947 N N . ILE A 1 120 ? 7.946 2.655 -9.221 1.00 97.75 120 ILE A N 1
ATOM 948 C CA . ILE A 1 120 ? 6.995 1.547 -9.093 1.00 97.75 120 ILE A CA 1
ATOM 949 C C . ILE A 1 120 ? 6.511 1.044 -10.464 1.00 97.75 120 ILE A C 1
ATOM 951 O O . ILE A 1 120 ? 6.387 -0.162 -10.654 1.00 97.75 120 ILE A O 1
ATOM 955 N N . SER A 1 121 ? 6.337 1.915 -11.465 1.00 97.19 121 SER A N 1
ATOM 956 C CA . SER A 1 121 ? 5.945 1.498 -12.822 1.00 97.19 121 SER A CA 1
ATOM 957 C C . SER A 1 121 ? 7.032 0.679 -13.524 1.00 97.19 121 SER A C 1
ATOM 959 O O . SER A 1 121 ? 6.725 -0.298 -14.208 1.00 97.19 121 SER A O 1
ATOM 961 N N . ARG A 1 122 ? 8.315 1.006 -13.324 1.00 97.00 122 ARG A N 1
ATOM 962 C CA . ARG A 1 122 ? 9.436 0.218 -13.865 1.00 97.00 122 ARG A CA 1
ATOM 963 C C . ARG A 1 122 ? 9.550 -1.138 -13.174 1.00 97.00 122 ARG A C 1
ATOM 965 O O . ARG A 1 122 ? 9.745 -2.139 -13.857 1.00 97.00 122 ARG A O 1
ATOM 972 N N . ALA A 1 123 ? 9.364 -1.193 -11.854 1.00 97.75 123 ALA A N 1
ATOM 973 C CA . ALA A 1 123 ? 9.286 -2.453 -11.115 1.00 97.75 123 ALA A CA 1
ATOM 974 C C . ALA A 1 123 ? 8.117 -3.335 -11.587 1.00 97.75 123 ALA A C 1
ATOM 976 O O . ALA A 1 123 ? 8.297 -4.533 -11.800 1.00 97.75 123 ALA A O 1
ATOM 977 N N . LEU A 1 124 ? 6.945 -2.738 -11.821 1.00 97.44 124 LEU A N 1
ATOM 978 C CA . LEU A 1 124 ? 5.731 -3.434 -12.259 1.00 97.44 124 LEU A CA 1
ATOM 979 C C . LEU A 1 124 ? 5.887 -4.110 -13.634 1.00 97.44 124 LEU A C 1
ATOM 981 O O . LEU A 1 124 ? 5.223 -5.108 -13.905 1.00 97.44 124 LEU A O 1
ATOM 985 N N . TYR A 1 125 ? 6.767 -3.589 -14.496 1.00 97.00 125 TYR A N 1
ATOM 986 C CA . TYR A 1 125 ? 7.002 -4.103 -15.852 1.00 97.00 125 TYR A CA 1
ATOM 987 C C . TYR A 1 125 ? 8.413 -4.652 -16.103 1.00 97.00 125 TYR A C 1
ATOM 989 O O . TYR A 1 125 ? 8.794 -4.858 -17.261 1.00 97.00 125 TYR A O 1
ATOM 997 N N . CYS A 1 126 ? 9.194 -4.906 -15.052 1.00 96.31 126 CYS A N 1
ATOM 998 C CA . CYS A 1 126 ? 10.587 -5.328 -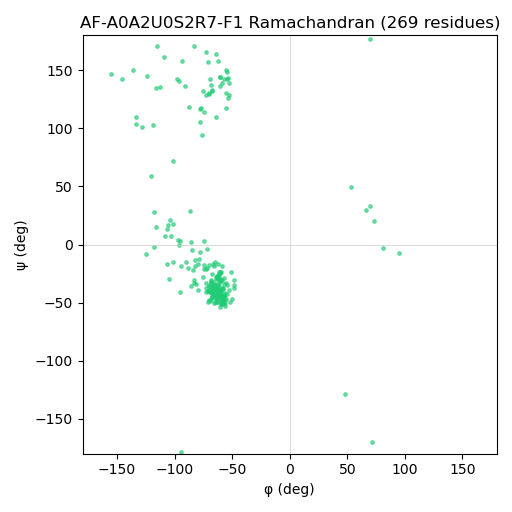15.203 1.00 96.31 126 CYS A CA 1
ATOM 999 C C . CYS A 1 126 ? 10.749 -6.665 -15.944 1.00 96.31 126 CYS A C 1
ATOM 1001 O O . CYS A 1 126 ? 11.713 -6.830 -16.687 1.00 96.31 126 CYS A O 1
ATOM 1003 N N . ASP A 1 127 ? 9.773 -7.567 -15.848 1.00 95.25 127 ASP A N 1
ATOM 1004 C CA . ASP A 1 127 ? 9.740 -8.832 -16.588 1.00 95.25 127 ASP A CA 1
ATOM 1005 C C . ASP A 1 127 ? 9.556 -8.664 -18.108 1.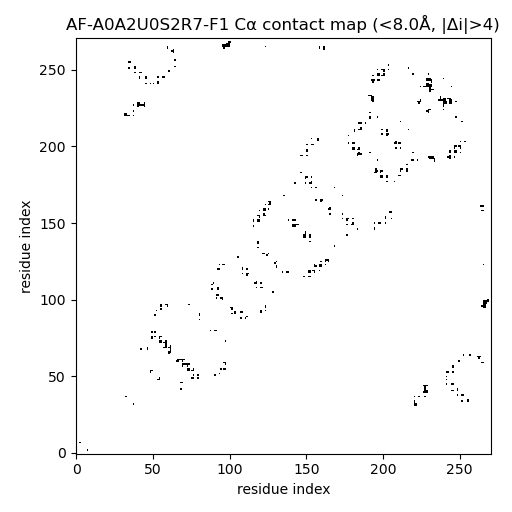00 95.25 127 ASP A C 1
ATOM 1007 O O . ASP A 1 127 ? 9.986 -9.520 -18.880 1.00 95.25 127 ASP A O 1
ATOM 1011 N N . ARG A 1 128 ? 8.943 -7.559 -18.554 1.00 94.44 128 ARG A N 1
ATOM 1012 C CA . ARG A 1 128 ? 8.673 -7.277 -19.977 1.00 94.44 128 ARG A CA 1
ATOM 1013 C C . ARG A 1 128 ? 9.733 -6.404 -20.624 1.00 94.44 128 ARG A C 1
ATOM 1015 O O . ARG A 1 128 ? 10.089 -6.628 -21.778 1.00 94.44 128 ARG A O 1
ATOM 1022 N N . TYR A 1 129 ? 10.200 -5.390 -19.903 1.00 95.31 129 TYR A N 1
ATOM 1023 C CA . TYR A 1 129 ? 11.057 -4.343 -20.468 1.00 95.31 129 TYR A CA 1
ATOM 1024 C C . TYR A 1 129 ? 12.447 -4.278 -19.837 1.00 95.31 129 TYR A C 1
ATOM 1026 O O . TYR A 1 129 ? 13.279 -3.483 -20.274 1.00 95.31 129 TYR A O 1
ATOM 1034 N N . GLY A 1 130 ? 12.717 -5.126 -18.842 1.00 94.62 130 GLY A N 1
ATOM 1035 C CA . GLY A 1 130 ? 13.915 -5.031 -18.023 1.00 94.62 130 GLY A CA 1
ATOM 1036 C C . GLY A 1 130 ? 13.894 -3.804 -17.110 1.00 94.62 130 GLY A C 1
ATOM 1037 O O . GLY A 1 130 ? 12.988 -2.968 -17.141 1.00 94.62 130 GLY A O 1
ATOM 1038 N N . LEU A 1 131 ? 14.929 -3.696 -16.283 1.00 95.94 131 LEU A N 1
ATOM 1039 C CA . LEU A 1 131 ? 15.191 -2.509 -15.474 1.00 95.94 131 LEU A CA 1
ATOM 1040 C C . LEU A 1 131 ? 16.244 -1.631 -16.171 1.00 95.94 131 LEU A C 1
ATOM 1042 O O . LEU A 1 131 ? 17.196 -2.173 -16.742 1.00 95.94 131 LEU A O 1
ATOM 1046 N N . PRO A 1 132 ? 16.124 -0.291 -16.116 1.00 94.56 132 PRO A N 1
ATOM 1047 C CA . PRO A 1 132 ? 17.193 0.606 -16.551 1.00 94.56 132 PRO A CA 1
ATOM 1048 C C . PRO A 1 132 ? 18.528 0.308 -15.848 1.00 94.56 132 PRO A C 1
ATOM 1050 O O . PRO A 1 132 ? 18.560 -0.107 -14.691 1.00 94.56 132 PRO A O 1
ATOM 1053 N N . HIS A 1 133 ? 19.652 0.548 -16.529 1.00 94.44 133 HIS A N 1
ATOM 1054 C CA . HIS A 1 133 ? 20.991 0.255 -15.991 1.00 94.44 133 HIS A CA 1
ATOM 1055 C C . HIS A 1 133 ? 21.324 0.998 -14.680 1.00 94.44 133 HIS A C 1
ATOM 1057 O O . HIS A 1 133 ? 22.075 0.498 -13.847 1.00 94.44 133 HIS A O 1
ATOM 1063 N N . ASP A 1 134 ? 20.756 2.186 -14.501 1.00 95.44 134 ASP A N 1
ATOM 1064 C CA . ASP A 1 134 ? 20.903 3.099 -13.370 1.00 95.44 134 ASP A CA 1
ATOM 1065 C C . ASP A 1 134 ? 19.767 2.958 -12.347 1.00 95.44 134 ASP A C 1
ATOM 1067 O O . ASP A 1 134 ? 19.727 3.672 -11.345 1.00 95.44 134 ASP A O 1
ATOM 1071 N N . TYR A 1 135 ? 18.859 2.003 -12.553 1.00 96.62 135 TYR A N 1
ATOM 1072 C CA . TYR A 1 135 ? 17.660 1.850 -11.741 1.00 96.62 135 TYR A CA 1
ATOM 1073 C C . TYR A 1 135 ? 17.959 1.558 -10.266 1.00 96.62 135 TYR A C 1
ATOM 1075 O O . TYR A 1 135 ? 17.279 2.071 -9.382 1.00 96.62 135 TYR A O 1
ATOM 1083 N N . PHE A 1 136 ? 19.014 0.793 -9.971 1.00 96.38 136 PHE A N 1
ATOM 1084 C CA . PHE A 1 136 ? 19.434 0.583 -8.584 1.00 96.38 136 PHE A CA 1
ATOM 1085 C C . PHE A 1 136 ? 19.884 1.887 -7.909 1.00 96.38 136 PHE A C 1
ATOM 1087 O O . PHE A 1 136 ? 19.503 2.139 -6.768 1.00 96.38 136 PHE A O 1
ATOM 1094 N N . ALA A 1 137 ? 20.662 2.724 -8.604 1.00 97.19 137 ALA A N 1
ATOM 1095 C CA . ALA A 1 137 ? 21.086 4.014 -8.060 1.00 97.19 137 ALA A CA 1
ATOM 1096 C C . ALA A 1 137 ? 19.867 4.908 -7.792 1.00 97.19 137 ALA A C 1
ATOM 1098 O O . ALA A 1 137 ? 19.765 5.499 -6.721 1.00 97.19 137 ALA A O 1
ATOM 1099 N N . LEU A 1 138 ? 18.890 4.904 -8.707 1.00 97.44 138 LEU A N 1
ATOM 1100 C CA . LEU A 1 138 ? 17.613 5.587 -8.516 1.00 97.44 138 LEU A CA 1
ATOM 1101 C C . LEU A 1 138 ? 16.850 5.073 -7.281 1.00 97.44 138 LEU A C 1
ATOM 1103 O O . LEU A 1 138 ? 16.318 5.884 -6.519 1.00 97.44 138 LEU A O 1
ATOM 1107 N N . LEU A 1 139 ? 16.795 3.755 -7.057 1.00 98.12 139 LEU A N 1
ATOM 1108 C CA . LEU A 1 139 ? 16.153 3.175 -5.872 1.00 98.12 139 LEU A CA 1
ATOM 1109 C C . LEU A 1 139 ? 16.878 3.549 -4.576 1.00 98.12 139 LEU A C 1
ATOM 1111 O O . LEU A 1 139 ? 16.210 3.917 -3.613 1.00 98.12 139 LEU A O 1
ATOM 1115 N N . ASP A 1 140 ? 18.211 3.475 -4.529 1.00 98.06 140 ASP A N 1
ATOM 1116 C CA . ASP A 1 140 ? 18.970 3.822 -3.320 1.00 98.06 140 ASP A CA 1
ATOM 1117 C C . ASP A 1 140 ? 18.852 5.318 -2.999 1.00 98.06 140 ASP A C 1
ATOM 1119 O O . ASP A 1 140 ? 18.540 5.678 -1.863 1.00 98.06 140 ASP A O 1
ATOM 1123 N N . ASP A 1 141 ? 18.976 6.190 -4.005 1.00 98.06 141 ASP A N 1
ATOM 1124 C CA . ASP A 1 141 ? 18.771 7.634 -3.854 1.00 98.06 141 ASP A CA 1
ATOM 1125 C C . ASP A 1 141 ? 17.350 7.958 -3.382 1.00 98.06 141 ASP A C 1
ATOM 1127 O O . ASP A 1 141 ? 17.152 8.832 -2.534 1.00 98.06 141 ASP A O 1
ATOM 1131 N N . THR A 1 142 ? 16.346 7.242 -3.894 1.00 98.00 142 THR A N 1
ATOM 1132 C CA . THR A 1 142 ? 14.949 7.422 -3.481 1.00 98.00 142 THR A CA 1
ATOM 1133 C C . THR A 1 142 ? 14.714 6.902 -2.063 1.00 98.00 142 THR A C 1
ATOM 1135 O O . THR A 1 142 ? 14.073 7.589 -1.271 1.00 98.00 142 THR A O 1
ATOM 1138 N N . ALA A 1 143 ? 15.306 5.768 -1.683 1.00 97.94 143 ALA A N 1
ATOM 1139 C CA . ALA A 1 143 ? 15.227 5.237 -0.322 1.00 97.94 143 ALA A CA 1
ATOM 1140 C C . ALA A 1 143 ? 15.867 6.188 0.698 1.00 97.94 143 ALA A C 1
ATOM 1142 O O . ALA A 1 143 ? 15.340 6.368 1.796 1.00 97.94 143 ALA A O 1
ATOM 1143 N N . ASN A 1 144 ? 16.975 6.837 0.325 1.00 97.50 144 ASN A N 1
ATOM 1144 C CA . ASN A 1 144 ? 17.681 7.799 1.171 1.00 97.50 144 ASN A CA 1
ATOM 1145 C C . ASN A 1 144 ? 16.867 9.084 1.433 1.00 97.50 144 ASN A C 1
ATOM 1147 O O . ASN A 1 144 ? 17.168 9.797 2.391 1.00 97.50 144 ASN A O 1
ATOM 1151 N N . LYS A 1 145 ? 15.815 9.368 0.647 1.00 97.38 145 LYS A N 1
ATOM 1152 C CA . LYS A 1 145 ? 14.851 10.447 0.945 1.00 97.38 145 LYS A CA 1
ATOM 1153 C C . LYS A 1 145 ? 13.928 10.109 2.123 1.00 97.38 145 LYS A C 1
ATOM 1155 O O . LYS A 1 145 ? 13.394 11.028 2.737 1.00 97.38 145 LYS A O 1
ATOM 1160 N N . GLY A 1 146 ? 13.778 8.827 2.468 1.00 96.56 146 GLY A N 1
ATOM 1161 C CA . GLY A 1 146 ? 12.975 8.372 3.602 1.00 96.56 146 GLY A CA 1
ATOM 1162 C C . GLY A 1 146 ? 11.462 8.514 3.402 1.00 96.56 146 GLY A C 1
ATOM 1163 O O . GLY A 1 146 ? 10.979 8.796 2.307 1.00 96.56 146 GLY A O 1
ATOM 1164 N N . GLU A 1 147 ? 10.720 8.304 4.491 1.00 96.25 147 GLU A N 1
ATOM 1165 C CA . GLU A 1 147 ? 9.267 8.521 4.578 1.00 96.25 147 GLU A CA 1
ATOM 1166 C C . GLU A 1 147 ? 8.486 7.892 3.408 1.00 96.25 147 GLU A C 1
ATOM 1168 O O . GLU A 1 147 ? 8.675 6.714 3.114 1.00 96.25 147 GLU A O 1
ATOM 1173 N N . TYR A 1 148 ? 7.629 8.667 2.741 1.00 96.88 148 TYR A N 1
ATOM 1174 C CA . TYR A 1 148 ? 6.780 8.223 1.634 1.00 96.88 148 TYR A CA 1
ATOM 1175 C C . TYR A 1 148 ? 7.574 7.656 0.444 1.00 96.88 148 TYR A C 1
ATOM 1177 O O . TYR A 1 148 ? 7.132 6.749 -0.253 1.00 96.88 148 TYR A O 1
ATOM 1185 N N . TYR A 1 149 ? 8.795 8.143 0.207 1.00 98.38 149 TYR A N 1
ATOM 1186 C CA . TYR A 1 149 ? 9.646 7.581 -0.844 1.00 98.38 149 TYR A CA 1
ATOM 1187 C C . TYR A 1 149 ? 10.151 6.185 -0.476 1.00 98.38 149 TYR A C 1
ATOM 1189 O O . TYR A 1 149 ? 10.280 5.321 -1.342 1.00 98.38 149 TYR A O 1
ATOM 1197 N N . LEU A 1 150 ? 10.432 5.953 0.807 1.00 98.56 150 LEU A N 1
ATOM 1198 C CA . LEU A 1 150 ? 10.944 4.676 1.287 1.00 98.56 150 LEU A CA 1
ATOM 1199 C C . LEU A 1 150 ? 9.898 3.561 1.179 1.00 98.56 150 LEU A C 1
ATOM 1201 O O . LEU A 1 150 ? 10.245 2.448 0.785 1.00 98.56 150 LEU A O 1
ATOM 1205 N N . THR A 1 151 ? 8.631 3.851 1.478 1.00 98.50 151 THR A N 1
ATOM 1206 C CA . THR A 1 151 ? 7.535 2.883 1.313 1.00 98.50 151 THR A CA 1
ATOM 1207 C C . THR A 1 151 ? 7.344 2.500 -0.156 1.00 98.50 151 THR A C 1
ATOM 1209 O O . THR A 1 151 ? 7.218 1.318 -0.471 1.00 98.50 151 THR A O 1
ATOM 1212 N N . HIS A 1 152 ? 7.464 3.457 -1.078 1.00 98.50 152 HIS A N 1
ATOM 1213 C CA . HIS A 1 152 ? 7.400 3.195 -2.519 1.00 98.50 152 HIS A CA 1
ATOM 1214 C C . HIS A 1 152 ? 8.607 2.401 -3.037 1.00 98.50 152 HIS A C 1
ATOM 1216 O O . HIS A 1 152 ? 8.457 1.558 -3.922 1.00 98.50 152 HIS A O 1
ATOM 1222 N N . VAL A 1 153 ? 9.800 2.595 -2.461 1.00 98.75 153 VAL A N 1
ATOM 1223 C CA . VAL A 1 153 ? 10.952 1.723 -2.747 1.00 98.75 153 VAL A CA 1
ATOM 1224 C C . VAL A 1 153 ? 10.705 0.302 -2.246 1.00 98.75 153 VAL A C 1
ATOM 1226 O O . VAL A 1 153 ? 11.066 -0.644 -2.946 1.00 98.75 153 VAL A O 1
ATOM 1229 N N . LEU A 1 154 ? 10.070 0.119 -1.081 1.00 98.75 154 LEU A N 1
ATOM 1230 C CA . LEU A 1 154 ? 9.695 -1.217 -0.611 1.00 98.75 154 LEU A CA 1
ATOM 1231 C C . LEU A 1 154 ? 8.688 -1.877 -1.563 1.00 98.75 154 LEU A C 1
ATOM 1233 O O . LEU A 1 154 ? 8.898 -3.026 -1.948 1.00 98.75 154 LEU A O 1
ATOM 1237 N N . LEU A 1 155 ? 7.662 -1.147 -2.008 1.00 98.69 155 LEU A N 1
ATOM 1238 C CA . LEU A 1 155 ? 6.697 -1.645 -2.993 1.00 98.69 155 LEU A CA 1
ATOM 1239 C C . LEU A 1 155 ? 7.372 -2.032 -4.318 1.00 98.69 155 LEU A C 1
ATOM 1241 O O . LEU A 1 155 ? 7.118 -3.108 -4.855 1.00 98.69 155 LEU A O 1
ATOM 1245 N N . ALA A 1 156 ? 8.306 -1.211 -4.807 1.00 98.56 156 ALA A N 1
ATOM 1246 C CA . ALA A 1 156 ? 9.102 -1.542 -5.985 1.00 98.56 156 ALA A CA 1
ATOM 1247 C C . ALA A 1 156 ? 9.935 -2.822 -5.780 1.00 98.56 156 ALA A C 1
ATOM 1249 O O . ALA A 1 156 ? 9.995 -3.659 -6.678 1.00 98.56 156 ALA A O 1
ATOM 1250 N N . CYS A 1 157 ? 10.551 -3.011 -4.605 1.00 98.62 157 CYS A N 1
ATOM 1251 C CA . CYS A 1 157 ? 11.278 -4.244 -4.280 1.00 98.62 157 CYS A CA 1
ATOM 1252 C C . CYS A 1 157 ? 10.362 -5.475 -4.318 1.00 98.62 157 CYS A C 1
ATOM 1254 O O . CYS A 1 157 ? 10.741 -6.478 -4.920 1.00 98.62 157 CYS A O 1
ATOM 1256 N N . ILE A 1 158 ? 9.165 -5.380 -3.726 1.00 98.19 158 ILE A N 1
ATOM 1257 C CA . ILE A 1 158 ? 8.156 -6.451 -3.738 1.00 98.19 158 ILE A CA 1
ATOM 1258 C C . ILE A 1 158 ? 7.832 -6.844 -5.182 1.00 98.19 158 ILE A C 1
ATOM 1260 O O . ILE A 1 158 ? 7.914 -8.014 -5.541 1.00 98.19 158 ILE A O 1
ATOM 1264 N N . TRP A 1 159 ? 7.531 -5.873 -6.042 1.00 98.38 159 TRP A N 1
ATOM 1265 C CA . TRP A 1 159 ? 7.161 -6.136 -7.435 1.00 98.38 159 TRP A CA 1
ATOM 1266 C C . TRP A 1 159 ? 8.304 -6.674 -8.291 1.00 98.38 159 TRP A C 1
ATOM 1268 O O . TRP A 1 159 ? 8.070 -7.501 -9.167 1.00 98.38 159 TRP A O 1
ATOM 1278 N N . ILE A 1 160 ? 9.546 -6.268 -8.025 1.00 97.94 160 ILE A N 1
ATOM 1279 C CA . ILE A 1 160 ? 10.729 -6.855 -8.671 1.00 97.94 160 ILE A CA 1
ATOM 1280 C C . ILE A 1 160 ? 10.863 -8.337 -8.305 1.00 97.94 160 ILE A C 1
ATOM 1282 O O . ILE A 1 160 ? 11.157 -9.155 -9.175 1.00 97.94 160 ILE A O 1
ATOM 1286 N N . GLN A 1 161 ? 10.632 -8.690 -7.038 1.00 97.06 161 GLN A N 1
ATOM 1287 C CA . GLN A 1 161 ? 10.667 -10.078 -6.573 1.00 97.06 161 GLN A CA 1
ATOM 1288 C C . GLN A 1 161 ? 9.508 -10.900 -7.150 1.00 97.06 161 GLN A C 1
ATOM 1290 O O . GLN A 1 161 ? 9.741 -11.977 -7.691 1.00 97.06 161 GLN A O 1
ATOM 1295 N N . GLU A 1 162 ? 8.276 -10.381 -7.120 1.00 96.44 162 GLU A N 1
ATOM 1296 C CA . GLU A 1 162 ? 7.099 -11.062 -7.687 1.00 96.44 162 GLU A CA 1
ATOM 1297 C C . GLU A 1 162 ? 7.220 -11.295 -9.205 1.00 96.44 162 GLU A C 1
ATOM 1299 O O . GLU A 1 162 ? 6.701 -12.282 -9.721 1.00 96.44 162 GLU A O 1
ATOM 1304 N N . ASN A 1 163 ? 7.963 -10.437 -9.910 1.00 95.88 163 ASN A N 1
ATOM 1305 C CA . ASN A 1 163 ? 8.303 -10.594 -11.326 1.00 95.88 163 ASN A CA 1
ATOM 1306 C C . ASN A 1 163 ? 9.562 -11.456 -11.584 1.00 95.88 163 ASN A C 1
ATOM 1308 O O . ASN A 1 163 ? 9.974 -11.606 -12.734 1.00 95.88 163 ASN A O 1
ATOM 1312 N N . GLY A 1 164 ? 10.203 -12.013 -10.550 1.00 94.75 164 GLY A N 1
ATOM 1313 C CA . GLY A 1 164 ? 11.384 -12.877 -10.685 1.00 94.75 164 GLY A CA 1
ATOM 1314 C C . GLY A 1 164 ? 12.685 -12.150 -11.057 1.00 94.75 164 GLY A C 1
ATOM 1315 O O . GLY A 1 164 ? 13.623 -12.777 -11.547 1.00 94.75 164 GLY A O 1
ATOM 1316 N N . PHE A 1 165 ? 12.766 -10.835 -10.833 1.00 93.31 165 PHE A N 1
ATOM 1317 C CA . PHE A 1 165 ? 13.926 -9.985 -11.149 1.00 93.31 165 PHE A CA 1
ATOM 1318 C C . PHE A 1 165 ? 14.794 -9.650 -9.923 1.00 93.31 165 PHE A C 1
ATOM 1320 O O . PHE A 1 165 ? 15.623 -8.741 -9.949 1.00 93.31 165 PHE A O 1
ATOM 1327 N N . GLU A 1 166 ? 14.655 -10.402 -8.834 1.00 88.50 166 GLU A N 1
ATOM 1328 C CA . GLU A 1 166 ? 15.386 -10.194 -7.576 1.00 88.50 166 GLU A CA 1
ATOM 1329 C C . GLU A 1 166 ? 16.915 -10.173 -7.724 1.00 88.50 166 GLU A C 1
ATOM 1331 O O . GLU A 1 166 ? 17.585 -9.403 -7.037 1.00 88.50 166 GLU A O 1
ATOM 1336 N N . SER A 1 167 ? 17.477 -10.941 -8.667 1.00 86.31 167 SER A N 1
ATOM 1337 C CA . SER A 1 167 ? 18.922 -10.957 -8.939 1.00 86.31 167 SER A CA 1
ATOM 1338 C C . SER A 1 167 ? 19.465 -9.626 -9.470 1.00 86.31 167 SER A C 1
ATOM 1340 O O . SER A 1 167 ? 20.677 -9.423 -9.501 1.00 86.31 167 SER A O 1
ATOM 1342 N N . SER A 1 168 ? 18.583 -8.724 -9.910 1.00 88.88 168 SER A N 1
ATOM 1343 C CA . SER A 1 168 ? 18.947 -7.374 -10.338 1.00 88.88 168 SER A CA 1
ATOM 1344 C C . SER A 1 168 ? 19.178 -6.416 -9.165 1.00 88.88 168 SER A C 1
ATOM 1346 O O . SER A 1 168 ? 19.720 -5.331 -9.374 1.00 88.88 168 SER A O 1
ATOM 1348 N N . LEU A 1 169 ? 18.795 -6.792 -7.940 1.00 93.94 169 LEU A N 1
ATOM 1349 C CA . LEU A 1 169 ? 19.037 -6.001 -6.737 1.00 93.94 169 LEU A CA 1
ATOM 1350 C C . LEU A 1 169 ? 20.307 -6.482 -6.017 1.00 93.94 169 LEU A C 1
ATOM 1352 O O . LEU A 1 169 ? 20.539 -7.687 -5.906 1.00 93.94 169 LEU A O 1
ATOM 1356 N N . PRO A 1 170 ? 21.134 -5.574 -5.468 1.00 95.44 170 PRO A N 1
ATOM 1357 C CA . PRO A 1 170 ? 22.284 -5.975 -4.669 1.00 95.44 170 PRO A CA 1
ATOM 1358 C C . PRO A 1 170 ? 21.888 -6.776 -3.427 1.00 95.44 170 PRO A C 1
ATOM 1360 O O . PRO A 1 170 ? 20.897 -6.479 -2.753 1.00 95.44 170 PRO A O 1
ATOM 1363 N N . ASN A 1 171 ? 22.726 -7.753 -3.074 1.00 95.75 171 ASN A N 1
ATOM 1364 C CA . ASN A 1 171 ? 22.544 -8.560 -1.871 1.00 95.75 171 ASN A CA 1
ATOM 1365 C C . ASN A 1 171 ? 22.367 -7.674 -0.627 1.00 95.75 171 ASN A C 1
ATOM 1367 O O . ASN A 1 171 ? 23.178 -6.790 -0.353 1.00 95.75 171 ASN A O 1
ATOM 1371 N N . GLY A 1 172 ? 21.308 -7.936 0.141 1.00 96.31 172 GLY A N 1
ATOM 1372 C CA . GLY A 1 172 ? 20.987 -7.200 1.366 1.00 96.31 172 GLY A CA 1
ATOM 1373 C C . GLY A 1 172 ? 20.267 -5.862 1.159 1.00 96.31 172 GLY A C 1
ATOM 1374 O O . GLY A 1 172 ? 19.887 -5.241 2.152 1.00 96.31 172 GLY A O 1
ATOM 1375 N N . PHE A 1 173 ? 20.028 -5.421 -0.083 1.00 97.56 173 PHE A N 1
ATOM 1376 C CA . PHE A 1 173 ? 19.301 -4.173 -0.339 1.00 97.56 173 PHE A CA 1
ATOM 1377 C C . PHE A 1 173 ? 17.856 -4.227 0.172 1.00 97.56 173 PHE A C 1
ATOM 1379 O O . PHE A 1 173 ? 17.448 -3.355 0.934 1.00 97.56 173 PHE A O 1
ATOM 1386 N N . VAL A 1 174 ? 17.109 -5.284 -0.160 1.00 97.94 174 VAL A N 1
ATOM 1387 C CA . VAL A 1 174 ? 15.714 -5.447 0.291 1.00 97.94 174 VAL A CA 1
ATOM 1388 C C . VAL A 1 174 ? 15.630 -5.445 1.820 1.00 97.94 174 VAL A C 1
ATOM 1390 O O . VAL A 1 174 ? 14.847 -4.705 2.402 1.00 97.94 174 VAL A O 1
ATOM 1393 N N . ASP A 1 175 ? 16.510 -6.178 2.502 1.00 98.31 175 ASP A N 1
ATOM 1394 C CA . ASP A 1 175 ? 16.555 -6.203 3.970 1.00 98.31 175 ASP A CA 1
ATOM 1395 C C . ASP A 1 175 ? 16.976 -4.844 4.584 1.00 98.31 175 ASP A C 1
ATOM 1397 O O . ASP A 1 175 ? 16.455 -4.457 5.635 1.00 98.31 175 ASP A O 1
ATOM 1401 N N . LYS A 1 176 ? 17.841 -4.053 3.921 1.00 98.38 176 LYS A N 1
ATOM 1402 C CA . LYS A 1 176 ? 18.098 -2.641 4.287 1.00 98.38 176 LYS A CA 1
ATOM 1403 C C . LYS A 1 176 ? 16.808 -1.815 4.210 1.00 98.38 176 LYS A C 1
ATOM 1405 O O . LYS A 1 176 ? 16.506 -1.109 5.174 1.00 98.38 176 LYS A O 1
ATOM 1410 N N . VAL A 1 177 ? 16.057 -1.917 3.114 1.00 98.56 177 VAL A N 1
ATOM 1411 C CA . VAL A 1 177 ? 14.794 -1.187 2.905 1.00 98.56 177 VAL A CA 1
ATOM 1412 C C . VAL A 1 177 ? 13.738 -1.607 3.932 1.00 98.56 177 VAL A C 1
ATOM 1414 O O . VAL A 1 177 ? 13.137 -0.744 4.573 1.00 98.56 177 VAL A O 1
ATOM 1417 N N . CYS A 1 178 ? 13.570 -2.907 4.189 1.00 98.62 178 CYS A N 1
ATOM 1418 C CA . CYS A 1 178 ? 12.643 -3.419 5.204 1.00 98.62 178 CYS A CA 1
ATOM 1419 C C . CYS A 1 178 ? 13.001 -2.927 6.612 1.00 98.62 178 CYS A C 1
ATOM 1421 O O . CYS A 1 178 ? 12.127 -2.480 7.354 1.00 98.62 178 CYS A O 1
ATOM 1423 N N . ARG A 1 179 ? 14.289 -2.935 6.991 1.00 98.38 179 ARG A N 1
ATOM 1424 C CA . ARG A 1 179 ? 14.732 -2.363 8.275 1.00 98.38 179 ARG A CA 1
ATOM 1425 C C . ARG A 1 179 ? 14.394 -0.883 8.396 1.00 98.38 179 ARG A C 1
ATOM 1427 O O . ARG A 1 179 ? 13.874 -0.473 9.429 1.00 98.38 179 ARG A O 1
ATOM 1434 N N . ALA A 1 180 ? 14.704 -0.092 7.372 1.00 98.25 180 ALA A N 1
ATOM 1435 C CA . ALA A 1 180 ? 14.420 1.338 7.384 1.00 98.25 180 ALA A CA 1
ATOM 1436 C C . ALA A 1 180 ? 12.903 1.602 7.455 1.00 98.25 180 ALA A C 1
ATOM 1438 O O . ALA A 1 180 ? 12.461 2.465 8.209 1.00 98.25 180 ALA A O 1
ATOM 1439 N N . THR A 1 181 ? 12.098 0.801 6.755 1.00 98.56 181 THR A N 1
ATOM 1440 C CA . THR A 1 181 ? 10.630 0.898 6.784 1.00 98.56 181 THR A CA 1
ATOM 1441 C C . THR A 1 181 ? 10.070 0.539 8.162 1.00 98.56 181 THR A C 1
ATOM 1443 O O . THR A 1 181 ? 9.204 1.234 8.685 1.00 98.56 181 THR A O 1
ATOM 1446 N N . ALA A 1 182 ? 10.622 -0.478 8.830 1.00 98.06 182 ALA A N 1
ATOM 1447 C CA . ALA A 1 182 ? 10.231 -0.832 10.197 1.00 98.06 182 ALA A CA 1
ATOM 1448 C C . ALA A 1 182 ? 10.539 0.277 11.221 1.00 98.06 182 ALA A C 1
ATOM 1450 O O . ALA A 1 182 ? 9.837 0.404 12.229 1.00 98.06 182 ALA A O 1
ATOM 1451 N N . VAL A 1 183 ? 11.559 1.108 10.970 1.00 97.62 183 VAL A N 1
ATOM 1452 C CA . VAL A 1 183 ? 11.818 2.305 11.784 1.00 97.62 183 VAL A CA 1
ATOM 1453 C C . VAL A 1 183 ? 10.694 3.332 11.617 1.00 97.62 183 VAL A C 1
ATOM 1455 O O . VAL A 1 183 ? 10.310 3.933 12.618 1.00 97.62 183 VAL A O 1
ATOM 1458 N N . LEU A 1 184 ? 10.112 3.492 10.417 1.00 96.56 184 LEU A N 1
ATOM 1459 C CA . LEU A 1 184 ? 8.975 4.401 10.200 1.00 96.56 184 LEU A CA 1
ATOM 1460 C C . LEU A 1 184 ? 7.772 4.013 11.064 1.00 96.56 184 LEU A C 1
ATOM 1462 O O . LEU A 1 184 ? 7.276 4.853 11.811 1.00 96.56 184 LEU A O 1
ATOM 1466 N N . VAL A 1 185 ? 7.374 2.736 11.042 1.00 96.62 185 VAL A N 1
ATOM 1467 C CA . VAL A 1 185 ? 6.233 2.204 11.820 1.00 96.62 185 VAL A CA 1
ATOM 1468 C C . VAL A 1 185 ? 6.361 2.507 13.317 1.00 96.62 185 VAL A C 1
ATOM 1470 O O . VAL A 1 185 ? 5.375 2.749 14.011 1.00 96.62 185 VAL A O 1
ATOM 1473 N N . ASN A 1 186 ? 7.591 2.507 13.834 1.00 88.00 186 ASN A N 1
ATOM 1474 C CA . ASN A 1 186 ? 7.866 2.691 15.256 1.00 88.00 186 ASN A CA 1
ATOM 1475 C C . ASN A 1 186 ? 8.387 4.102 15.602 1.00 88.00 186 ASN A C 1
ATOM 1477 O O . ASN A 1 186 ? 8.767 4.325 16.753 1.00 88.00 186 ASN A O 1
ATOM 1481 N N . ARG A 1 187 ? 8.406 5.057 14.653 1.00 90.19 187 ARG A N 1
ATOM 1482 C CA . ARG A 1 187 ? 9.023 6.386 14.851 1.00 90.19 187 ARG A CA 1
ATOM 1483 C C . ARG A 1 187 ? 8.336 7.204 15.942 1.00 90.19 187 ARG A C 1
ATOM 1485 O O . ARG A 1 187 ? 9.003 7.888 16.714 1.00 90.19 187 ARG A O 1
ATOM 1492 N N . ASN A 1 188 ? 7.007 7.136 15.997 1.00 89.06 188 ASN A N 1
ATOM 1493 C CA . ASN A 1 188 ? 6.189 7.856 16.960 1.00 89.06 188 ASN A CA 1
ATOM 1494 C C . ASN A 1 188 ? 5.143 6.898 17.551 1.00 89.06 188 ASN A C 1
ATOM 1496 O O . ASN A 1 188 ? 4.209 6.509 16.854 1.00 89.06 188 ASN A O 1
ATOM 1500 N N . PRO A 1 189 ? 5.260 6.512 18.834 1.00 87.94 189 PRO A N 1
ATOM 1501 C CA . PRO A 1 189 ? 4.340 5.560 19.447 1.00 87.94 189 PRO A CA 1
ATOM 1502 C C . PRO A 1 189 ? 2.941 6.139 19.704 1.00 87.94 189 PRO A C 1
ATOM 1504 O O . PRO A 1 189 ? 2.082 5.405 20.183 1.00 87.94 189 PRO A O 1
ATOM 1507 N N . LEU A 1 190 ? 2.711 7.428 19.439 1.00 88.62 190 LEU A N 1
ATOM 1508 C CA . LEU A 1 190 ? 1.437 8.104 19.688 1.00 88.62 190 LEU A CA 1
ATOM 1509 C C . LEU A 1 190 ? 0.585 8.285 18.431 1.00 88.62 190 LEU A C 1
ATOM 1511 O O . LEU A 1 190 ? -0.596 8.585 18.561 1.00 88.62 190 LEU A O 1
ATOM 1515 N N . ILE A 1 191 ? 1.169 8.120 17.244 1.00 90.50 191 ILE A N 1
ATOM 1516 C CA . ILE A 1 191 ? 0.519 8.444 15.973 1.00 90.50 191 ILE A CA 1
ATOM 1517 C C . ILE A 1 191 ? 0.337 7.167 15.152 1.00 90.50 191 ILE A C 1
ATOM 1519 O O . ILE A 1 191 ? 1.249 6.346 15.050 1.00 90.50 191 ILE A O 1
ATOM 1523 N N . VAL A 1 192 ? -0.863 7.020 14.593 1.00 96.50 192 VAL A N 1
ATOM 1524 C CA . VAL A 1 192 ? -1.178 6.110 13.491 1.00 96.50 192 VAL A CA 1
ATOM 1525 C C . VAL A 1 192 ? -1.651 7.010 12.356 1.00 96.50 192 VAL A C 1
ATOM 1527 O O . VAL A 1 192 ? -2.745 7.559 12.421 1.00 96.50 192 VAL A O 1
ATOM 1530 N N . ASP A 1 193 ? -0.771 7.228 11.389 1.00 96.81 193 ASP A N 1
ATOM 1531 C CA . ASP A 1 193 ? -0.989 8.058 10.202 1.00 96.81 193 ASP A CA 1
ATOM 1532 C C . ASP A 1 193 ? -0.936 7.185 8.938 1.00 96.81 193 ASP A C 1
ATOM 1534 O O . ASP A 1 193 ? -0.557 6.010 8.989 1.00 96.81 193 ASP A O 1
ATOM 1538 N N . ASP A 1 194 ? -1.301 7.768 7.798 1.00 97.50 194 ASP A N 1
ATOM 1539 C CA . ASP A 1 194 ? -1.256 7.107 6.489 1.00 97.50 194 ASP A CA 1
ATOM 1540 C C . ASP A 1 194 ? 0.103 6.435 6.214 1.00 97.50 194 ASP A C 1
ATOM 1542 O O . ASP A 1 194 ? 0.176 5.254 5.877 1.00 97.50 194 ASP A O 1
ATOM 1546 N N . LEU A 1 195 ? 1.197 7.158 6.474 1.00 97.69 195 LEU A N 1
ATOM 1547 C CA . LEU A 1 195 ? 2.560 6.687 6.226 1.00 97.69 195 LEU A CA 1
ATOM 1548 C C . LEU A 1 195 ? 2.921 5.450 7.061 1.00 97.69 195 LEU A C 1
ATOM 1550 O O . LEU A 1 195 ? 3.552 4.517 6.562 1.00 97.69 195 LEU A O 1
ATOM 1554 N N . THR A 1 196 ? 2.581 5.438 8.350 1.00 98.00 196 THR A N 1
ATOM 1555 C CA . THR A 1 196 ? 2.889 4.304 9.234 1.00 98.00 196 THR A CA 1
ATOM 1556 C C . THR A 1 196 ? 2.007 3.094 8.946 1.00 98.00 196 THR A C 1
ATOM 1558 O O . THR A 1 196 ? 2.492 1.965 9.067 1.00 98.00 196 THR A O 1
ATOM 1561 N N . LEU A 1 197 ? 0.754 3.308 8.527 1.00 98.62 197 LEU A N 1
ATOM 1562 C CA . LEU A 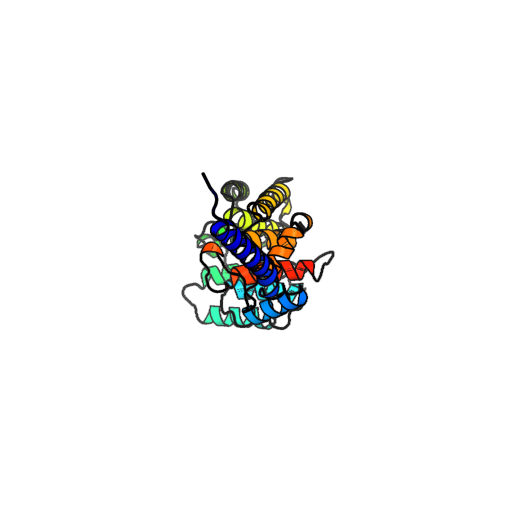1 197 ? -0.136 2.250 8.047 1.00 98.62 197 LEU A CA 1
ATOM 1563 C C . LEU A 1 197 ? 0.395 1.622 6.754 1.00 98.62 197 LEU A C 1
ATOM 1565 O O . LEU A 1 197 ? 0.526 0.400 6.696 1.00 98.62 197 LEU A O 1
ATOM 1569 N N . GLU A 1 198 ? 0.766 2.438 5.765 1.00 98.50 198 GLU A N 1
ATOM 1570 C CA . GLU A 1 198 ? 1.350 1.987 4.495 1.00 98.50 198 GLU A CA 1
ATOM 1571 C C . GLU A 1 198 ? 2.650 1.203 4.733 1.00 98.50 198 GLU A C 1
ATOM 1573 O O . GLU A 1 198 ? 2.806 0.071 4.269 1.00 98.50 198 GLU A O 1
ATOM 1578 N N . ALA A 1 199 ? 3.560 1.752 5.545 1.00 98.62 199 ALA A N 1
ATOM 1579 C CA . ALA A 1 199 ? 4.811 1.093 5.908 1.00 98.62 199 ALA A CA 1
ATOM 1580 C C . ALA A 1 199 ? 4.579 -0.279 6.566 1.00 98.62 199 ALA A C 1
ATOM 1582 O O . ALA A 1 199 ? 5.266 -1.250 6.241 1.00 98.62 199 ALA A O 1
ATOM 1583 N N . ALA A 1 200 ? 3.612 -0.378 7.484 1.00 98.69 200 ALA A N 1
ATOM 1584 C CA . ALA A 1 200 ? 3.276 -1.638 8.136 1.00 98.69 200 ALA A CA 1
ATOM 1585 C C . ALA A 1 200 ? 2.647 -2.636 7.154 1.00 98.69 200 ALA A C 1
ATOM 1587 O O . ALA A 1 200 ? 3.058 -3.796 7.134 1.00 98.69 200 ALA A O 1
ATOM 1588 N N . ALA A 1 201 ? 1.707 -2.196 6.315 1.00 98.69 201 ALA A N 1
ATOM 1589 C CA . ALA A 1 201 ? 1.075 -3.037 5.303 1.00 98.69 201 ALA A CA 1
ATOM 1590 C C . ALA A 1 201 ? 2.115 -3.617 4.333 1.00 98.69 201 ALA A C 1
ATOM 1592 O O . ALA A 1 201 ? 2.155 -4.828 4.119 1.00 98.69 201 ALA A O 1
ATOM 1593 N N . PHE A 1 202 ? 3.025 -2.788 3.815 1.00 98.75 202 PHE A N 1
ATOM 1594 C CA . PHE A 1 202 ? 4.053 -3.236 2.874 1.00 98.75 202 PHE A CA 1
ATOM 1595 C C . PHE A 1 202 ? 5.085 -4.166 3.515 1.00 98.75 202 PHE A C 1
ATOM 1597 O O . PHE A 1 202 ? 5.560 -5.087 2.854 1.00 98.75 202 PHE A O 1
ATOM 1604 N N . LEU A 1 203 ? 5.388 -4.017 4.810 1.00 98.69 203 LEU A N 1
ATOM 1605 C CA . LEU A 1 203 ? 6.195 -5.009 5.530 1.00 98.69 203 LEU A CA 1
ATOM 1606 C C . LEU A 1 203 ? 5.509 -6.379 5.578 1.00 98.69 203 LEU A C 1
ATOM 1608 O O . LEU A 1 203 ? 6.184 -7.386 5.388 1.00 98.69 203 LEU A O 1
ATOM 1612 N N . TYR A 1 204 ? 4.191 -6.442 5.782 1.00 98.38 204 TYR A N 1
ATOM 1613 C CA . TYR A 1 204 ? 3.461 -7.714 5.719 1.00 98.38 204 TYR A CA 1
ATOM 1614 C C . TYR A 1 204 ? 3.429 -8.297 4.305 1.00 98.38 204 TYR A C 1
ATOM 1616 O O . TYR A 1 204 ? 3.671 -9.493 4.147 1.00 98.38 204 TYR A O 1
ATOM 1624 N N . ILE A 1 205 ? 3.221 -7.465 3.279 1.00 98.12 205 ILE A N 1
ATOM 1625 C CA . ILE A 1 205 ? 3.279 -7.905 1.877 1.00 98.12 205 ILE A CA 1
ATOM 1626 C C . ILE A 1 205 ? 4.665 -8.478 1.540 1.00 98.12 205 ILE A C 1
ATOM 1628 O O . ILE A 1 205 ? 4.747 -9.506 0.874 1.00 98.12 205 ILE A O 1
ATOM 1632 N N . ALA A 1 206 ? 5.740 -7.867 2.045 1.00 97.62 206 ALA A N 1
ATOM 1633 C CA . ALA A 1 206 ? 7.116 -8.335 1.877 1.00 97.62 206 ALA A CA 1
ATOM 1634 C C . ALA A 1 206 ? 7.478 -9.567 2.737 1.00 97.62 206 ALA A C 1
ATOM 1636 O O . ALA A 1 206 ? 8.642 -9.971 2.761 1.00 97.62 206 ALA A O 1
ATOM 1637 N N . GLY A 1 207 ? 6.536 -10.139 3.498 1.00 97.38 207 GLY A N 1
ATOM 1638 C CA . GLY A 1 207 ? 6.811 -11.255 4.409 1.00 97.38 207 GLY A CA 1
ATOM 1639 C C . GLY A 1 207 ? 7.736 -10.880 5.575 1.00 97.38 207 GLY A C 1
ATOM 1640 O O . GLY A 1 207 ? 8.510 -11.709 6.040 1.00 97.38 207 GLY A O 1
ATOM 1641 N N . GLN A 1 208 ? 7.707 -9.617 6.006 1.00 98.06 208 GLN A N 1
ATOM 1642 C CA . GLN A 1 208 ? 8.496 -9.042 7.107 1.00 98.06 208 GLN A CA 1
ATOM 1643 C C . GLN A 1 208 ? 7.593 -8.513 8.241 1.00 98.06 208 GLN A C 1
ATOM 1645 O O . GLN A 1 208 ? 7.937 -7.558 8.951 1.00 98.06 208 GLN A O 1
ATOM 1650 N N . GLY A 1 209 ? 6.402 -9.102 8.394 1.00 97.50 209 GLY A N 1
ATOM 1651 C CA . GLY A 1 209 ? 5.393 -8.689 9.373 1.00 97.50 209 GLY A CA 1
ATOM 1652 C C . GLY A 1 209 ? 5.864 -8.783 10.829 1.00 97.50 209 GLY A C 1
ATOM 1653 O O . GLY A 1 209 ? 5.412 -8.010 11.671 1.00 97.50 209 GLY A O 1
ATOM 1654 N N . GLU A 1 210 ? 6.843 -9.641 11.133 1.00 97.38 210 GLU A N 1
ATOM 1655 C CA . GLU A 1 210 ? 7.456 -9.780 12.461 1.00 97.38 210 GLU A CA 1
ATOM 1656 C C . GLU A 1 210 ? 8.164 -8.507 12.949 1.00 97.38 210 GLU A C 1
ATOM 1658 O O . GLU A 1 210 ? 8.437 -8.358 14.142 1.00 97.38 210 GLU A O 1
ATOM 1663 N N . ARG A 1 211 ? 8.454 -7.570 12.038 1.00 97.44 211 ARG A N 1
ATOM 1664 C CA . ARG A 1 211 ? 9.047 -6.264 12.357 1.00 97.44 211 ARG A CA 1
ATOM 1665 C C . ARG A 1 211 ? 8.012 -5.234 12.813 1.00 97.44 211 ARG A C 1
ATOM 1667 O O . ARG A 1 211 ? 8.388 -4.190 13.351 1.00 97.44 211 ARG A O 1
ATOM 1674 N N . VAL A 1 212 ? 6.724 -5.510 12.617 1.00 97.50 212 VAL A N 1
ATOM 1675 C CA . VAL A 1 212 ? 5.623 -4.662 13.079 1.00 97.50 212 VAL A CA 1
ATOM 1676 C C . VAL A 1 212 ? 5.259 -5.069 14.503 1.00 97.50 212 VAL A C 1
ATOM 1678 O O . VAL A 1 212 ? 4.852 -6.198 14.770 1.00 97.50 212 VAL A O 1
ATOM 1681 N N . SER A 1 213 ? 5.411 -4.145 15.453 1.00 96.06 213 SER A N 1
ATOM 1682 C CA . SER A 1 213 ? 5.185 -4.471 16.861 1.00 96.06 213 SER A CA 1
ATOM 1683 C C . SER A 1 213 ? 3.696 -4.726 17.157 1.00 96.06 213 SER A C 1
ATOM 1685 O O . SER A 1 213 ? 2.840 -3.979 16.678 1.00 96.06 213 SER A O 1
ATOM 1687 N N . PRO A 1 214 ? 3.346 -5.689 18.035 1.00 95.94 214 PRO A N 1
ATOM 1688 C CA . PRO A 1 214 ? 1.955 -5.887 18.456 1.00 95.94 214 PRO A CA 1
ATOM 1689 C C . PRO A 1 214 ? 1.329 -4.633 19.084 1.00 95.94 214 PRO A C 1
ATOM 1691 O O . PRO A 1 214 ? 0.126 -4.408 18.982 1.00 95.94 214 PRO A O 1
ATOM 1694 N N . SER A 1 215 ? 2.151 -3.777 19.707 1.00 95.62 215 SER A N 1
ATOM 1695 C CA . SER A 1 215 ? 1.673 -2.507 20.259 1.00 95.62 215 SER A CA 1
ATOM 1696 C C . SER A 1 215 ? 1.190 -1.545 19.174 1.00 95.62 215 SER A C 1
ATOM 1698 O O . SER A 1 215 ? 0.230 -0.821 19.416 1.00 95.62 215 SER A O 1
ATOM 1700 N N . PHE A 1 216 ? 1.823 -1.537 17.993 1.00 97.38 216 PHE A N 1
ATOM 1701 C CA . PHE A 1 216 ? 1.365 -0.753 16.848 1.00 97.38 216 PHE A CA 1
ATOM 1702 C C . PHE A 1 216 ? -0.000 -1.246 16.368 1.00 97.38 216 PHE A C 1
ATOM 1704 O O . PHE A 1 216 ? -0.918 -0.444 16.255 1.00 97.38 216 PHE A O 1
ATOM 1711 N N . VAL A 1 217 ? -0.182 -2.561 16.221 1.00 97.38 217 VAL A N 1
ATOM 1712 C CA . VAL A 1 217 ? -1.467 -3.160 15.812 1.00 97.38 217 VAL A CA 1
ATOM 1713 C C . VAL A 1 217 ? -2.603 -2.774 16.766 1.00 97.38 217 VAL A C 1
ATOM 1715 O O . VAL A 1 217 ? -3.680 -2.384 16.324 1.00 97.38 217 VAL A O 1
ATOM 1718 N N . ASN A 1 218 ? -2.359 -2.802 18.079 1.00 95.94 218 ASN A N 1
ATOM 1719 C CA . ASN A 1 218 ? -3.357 -2.365 19.059 1.00 95.94 218 ASN A CA 1
ATOM 1720 C C . ASN A 1 218 ? -3.729 -0.882 18.898 1.00 95.94 218 ASN A C 1
ATOM 1722 O O . ASN A 1 218 ? -4.882 -0.518 19.120 1.00 95.94 218 ASN A O 1
ATOM 1726 N N . ARG A 1 219 ? -2.776 -0.027 18.505 1.00 96.19 219 ARG A N 1
ATOM 1727 C CA . ARG A 1 219 ? -3.059 1.384 18.211 1.00 96.19 219 ARG A CA 1
ATOM 1728 C C . ARG A 1 219 ? -3.861 1.547 16.930 1.00 96.19 219 ARG A C 1
ATOM 1730 O O . ARG A 1 219 ? -4.791 2.337 16.946 1.00 96.19 219 ARG A O 1
ATOM 1737 N N . VAL A 1 220 ? -3.561 0.773 15.884 1.00 97.75 220 VAL A N 1
ATOM 1738 C CA . VAL A 1 220 ? -4.354 0.759 14.642 1.00 97.75 220 VAL A CA 1
ATOM 1739 C C . VAL A 1 220 ? -5.817 0.435 14.944 1.00 97.75 220 VAL A C 1
ATOM 1741 O O . VAL A 1 220 ? -6.704 1.153 14.498 1.00 97.75 220 VAL A O 1
ATOM 1744 N N . LEU A 1 221 ? -6.084 -0.589 15.762 1.00 97.94 221 LEU A N 1
ATOM 1745 C CA . LEU A 1 221 ? -7.452 -0.923 16.179 1.00 97.94 221 LEU A CA 1
ATOM 1746 C C . LEU A 1 221 ? -8.103 0.206 16.990 1.00 97.94 221 LEU A C 1
ATOM 1748 O O . LEU A 1 221 ? -9.275 0.515 16.797 1.00 97.94 221 LEU A O 1
ATOM 1752 N N . ALA A 1 222 ? -7.351 0.828 17.901 1.00 95.62 222 ALA A N 1
ATOM 1753 C CA . ALA A 1 222 ? -7.858 1.903 18.751 1.00 95.62 222 ALA A CA 1
ATOM 1754 C C . ALA A 1 222 ? -8.077 3.233 18.011 1.00 95.62 222 ALA A C 1
ATOM 1756 O O . ALA A 1 222 ? -8.834 4.065 18.507 1.00 95.62 222 ALA A O 1
ATOM 1757 N N . SER A 1 223 ? -7.427 3.441 16.864 1.00 96.00 223 SER A N 1
ATOM 1758 C CA . SER A 1 223 ? -7.526 4.662 16.061 1.00 96.00 223 SER A CA 1
ATOM 1759 C C . SER A 1 223 ? -8.551 4.571 14.928 1.00 96.00 223 SER A C 1
ATOM 1761 O O . SER A 1 223 ? -8.634 5.503 14.135 1.00 96.00 223 SER A O 1
ATOM 1763 N N . GLN A 1 224 ? -9.287 3.462 14.798 1.00 97.31 224 GLN A N 1
ATOM 1764 C CA . GLN A 1 224 ? -10.337 3.348 13.787 1.00 97.31 224 GLN A CA 1
ATOM 1765 C C . GLN A 1 224 ? -11.497 4.296 14.119 1.00 97.31 224 GLN A C 1
ATOM 1767 O O . GLN A 1 224 ? -12.013 4.305 15.242 1.00 97.31 224 GLN A O 1
ATOM 1772 N N . ASN A 1 225 ? -11.946 5.049 13.121 1.00 96.25 225 ASN A N 1
ATOM 1773 C CA . ASN A 1 225 ? -13.086 5.941 13.250 1.00 96.25 225 ASN A CA 1
ATOM 1774 C C . ASN A 1 225 ? -14.417 5.182 13.320 1.00 96.25 225 ASN A C 1
ATOM 1776 O O . ASN A 1 225 ? -14.533 3.992 13.016 1.00 96.25 225 ASN A O 1
ATOM 1780 N N . ALA A 1 226 ? -15.470 5.891 13.732 1.00 95.62 226 ALA A N 1
ATOM 1781 C CA . ALA A 1 226 ? -16.805 5.308 13.863 1.00 95.62 226 ALA A CA 1
ATOM 1782 C C . ALA A 1 226 ? -17.363 4.768 12.532 1.00 95.62 226 ALA A C 1
ATOM 1784 O O . ALA A 1 226 ? -18.115 3.791 12.556 1.00 95.62 226 ALA A O 1
ATOM 1785 N N . ASP A 1 227 ? -16.971 5.379 11.409 1.00 96.31 227 ASP A N 1
ATOM 1786 C CA . ASP A 1 227 ? -17.331 4.988 10.040 1.00 96.31 227 ASP A CA 1
ATOM 1787 C C . ASP A 1 227 ? -16.542 3.778 9.510 1.00 96.31 227 ASP A C 1
ATOM 1789 O O . ASP A 1 227 ? -16.873 3.260 8.450 1.00 96.31 227 ASP A O 1
ATOM 1793 N N . GLY A 1 228 ? -15.546 3.299 10.261 1.00 97.69 228 GLY A N 1
ATOM 1794 C CA . GLY A 1 228 ? -14.717 2.155 9.894 1.00 97.69 228 GLY A CA 1
ATOM 1795 C C . GLY A 1 228 ? -13.409 2.491 9.190 1.00 97.69 228 GLY A C 1
ATOM 1796 O O . GLY A 1 228 ? -12.598 1.584 9.002 1.00 97.69 228 GLY A O 1
ATOM 1797 N N . GLY A 1 229 ? -13.178 3.754 8.837 1.00 97.75 229 GLY A N 1
ATOM 1798 C CA . GLY A 1 229 ? -11.942 4.174 8.193 1.00 97.75 229 GLY A CA 1
ATOM 1799 C C . GLY A 1 229 ? -10.878 4.701 9.159 1.00 97.75 229 GLY A C 1
ATOM 1800 O O . GLY A 1 229 ? -11.056 4.727 10.381 1.00 97.75 229 GLY A O 1
ATOM 1801 N N . TRP A 1 230 ? -9.749 5.112 8.583 1.00 98.06 230 TRP A N 1
ATOM 1802 C CA . TRP A 1 230 ? -8.632 5.769 9.268 1.00 98.06 230 TRP A CA 1
ATOM 1803 C C . TRP A 1 230 ? -8.326 7.105 8.606 1.00 98.06 230 TRP A C 1
ATOM 1805 O O . TRP A 1 230 ? -8.433 7.237 7.391 1.00 98.06 230 TRP A O 1
ATOM 1815 N N . GLU A 1 231 ? -7.934 8.096 9.399 1.00 96.88 231 GLU A N 1
ATOM 1816 C CA . GLU A 1 231 ? -7.568 9.424 8.900 1.00 96.88 231 GLU A CA 1
ATOM 1817 C C . GLU A 1 231 ? -6.229 9.396 8.146 1.00 96.88 231 GLU A C 1
ATOM 1819 O O . GLU A 1 231 ? -5.391 8.513 8.353 1.00 96.88 231 GLU A O 1
ATOM 1824 N N . GLN A 1 232 ? -6.008 10.379 7.269 1.00 95.06 232 GLN A N 1
ATOM 1825 C CA . GLN A 1 232 ? -4.698 10.582 6.644 1.00 95.06 232 GLN A CA 1
ATOM 1826 C C . GLN A 1 232 ? -3.681 11.124 7.659 1.00 95.06 232 GLN A C 1
ATOM 1828 O O . GLN A 1 232 ? -2.575 10.597 7.797 1.00 95.06 232 GLN A O 1
ATOM 1833 N N . ASP A 1 233 ? -4.083 12.175 8.376 1.00 93.62 233 ASP A N 1
ATOM 1834 C CA . ASP A 1 233 ? -3.291 12.884 9.378 1.00 93.62 233 ASP A CA 1
ATOM 1835 C C . ASP A 1 233 ? -4.153 13.105 10.638 1.00 93.62 233 ASP A C 1
ATOM 1837 O O . ASP A 1 233 ? -5.014 13.995 10.642 1.00 93.62 233 ASP A O 1
ATOM 1841 N N . PRO A 1 234 ? -3.939 12.326 11.718 1.00 83.25 234 PRO A N 1
ATOM 1842 C CA . PRO A 1 234 ? -4.766 12.406 12.922 1.00 83.25 234 PRO A CA 1
ATOM 1843 C C . PRO A 1 234 ? -4.644 13.743 13.668 1.00 83.25 234 PRO A C 1
ATOM 1845 O O . PRO A 1 234 ? -5.519 14.090 14.467 1.00 83.25 234 PRO A O 1
ATOM 1848 N N . ASP A 1 235 ? -3.590 14.531 13.420 1.00 87.75 235 ASP A N 1
ATOM 1849 C CA . ASP A 1 235 ? -3.441 15.849 14.044 1.00 87.75 235 ASP A CA 1
ATOM 1850 C C . ASP A 1 235 ? -4.396 16.884 13.425 1.00 87.75 235 ASP A C 1
ATOM 1852 O O . ASP A 1 235 ? -4.731 17.890 14.062 1.00 87.75 235 ASP A O 1
ATOM 1856 N N . ARG A 1 236 ? -4.883 16.629 12.203 1.00 85.56 236 ARG A N 1
ATOM 1857 C CA . ARG A 1 236 ? -5.826 17.507 11.497 1.00 85.56 236 ARG A CA 1
ATOM 1858 C C . ARG A 1 236 ? -7.289 17.182 11.771 1.00 85.56 236 ARG A C 1
ATOM 1860 O O . ARG A 1 236 ? -8.129 18.049 11.527 1.00 85.56 236 ARG A O 1
ATOM 1867 N N . LYS A 1 237 ? -7.584 16.006 12.344 1.00 82.38 237 LYS A N 1
ATOM 1868 C CA . LYS A 1 237 ? -8.950 15.525 12.626 1.00 82.38 237 LYS A CA 1
ATOM 1869 C C . LYS A 1 237 ? -9.825 15.559 11.377 1.00 82.38 237 LYS A C 1
ATOM 1871 O O . LYS A 1 237 ? -10.900 16.169 11.365 1.00 82.38 237 LYS A O 1
ATOM 1876 N N . GLU A 1 238 ? -9.293 14.998 10.302 1.00 86.38 238 GLU A N 1
ATOM 1877 C CA . GLU A 1 238 ? -9.959 14.959 9.005 1.00 86.38 238 GLU A CA 1
ATOM 1878 C C . GLU A 1 238 ? -10.949 13.789 8.942 1.00 86.38 238 GLU A C 1
ATOM 1880 O O . GLU A 1 238 ? -11.022 12.951 9.837 1.00 86.38 238 GLU A O 1
ATOM 1885 N N . ALA A 1 239 ? -11.762 13.743 7.886 1.00 93.12 239 ALA A N 1
ATOM 1886 C CA . ALA A 1 239 ? -12.557 12.552 7.622 1.00 93.12 239 ALA A CA 1
ATOM 1887 C C . ALA A 1 239 ? -11.637 11.348 7.354 1.00 93.12 239 ALA A C 1
ATOM 1889 O O . ALA A 1 239 ? -10.481 11.503 6.950 1.00 93.12 239 ALA A O 1
ATOM 1890 N N . SER A 1 240 ? -12.172 10.142 7.542 1.00 96.62 240 SER A N 1
ATOM 1891 C CA . SER A 1 240 ? -11.494 8.917 7.133 1.00 96.62 240 SER A CA 1
ATOM 1892 C C . SER A 1 240 ? -11.080 8.978 5.659 1.00 96.62 240 SER A C 1
ATOM 1894 O O . SER A 1 240 ? -11.825 9.453 4.800 1.00 96.62 240 SER A O 1
ATOM 1896 N N . TYR A 1 241 ? -9.880 8.486 5.372 1.00 97.50 241 TYR A N 1
ATOM 1897 C CA . TYR A 1 241 ? -9.239 8.527 4.069 1.00 97.50 241 TYR A CA 1
ATOM 1898 C C . TYR A 1 241 ? -9.126 7.115 3.493 1.00 97.50 241 TYR A C 1
ATOM 1900 O O . TYR A 1 241 ? -8.763 6.163 4.193 1.00 97.50 241 TYR A O 1
ATOM 1908 N N . TRP A 1 242 ? -9.449 6.959 2.208 1.00 97.94 242 TRP A N 1
ATOM 1909 C CA . TRP A 1 242 ? -9.481 5.648 1.557 1.00 97.94 242 TRP A CA 1
ATOM 1910 C C . TRP A 1 242 ? -8.111 4.961 1.582 1.00 97.94 242 TRP A C 1
ATOM 1912 O O . TRP A 1 242 ? -8.045 3.763 1.840 1.00 97.94 242 TRP A O 1
ATOM 1922 N N . HIS A 1 243 ? -7.022 5.709 1.385 1.00 97.88 243 HIS A N 1
ATOM 1923 C CA . HIS A 1 243 ? -5.67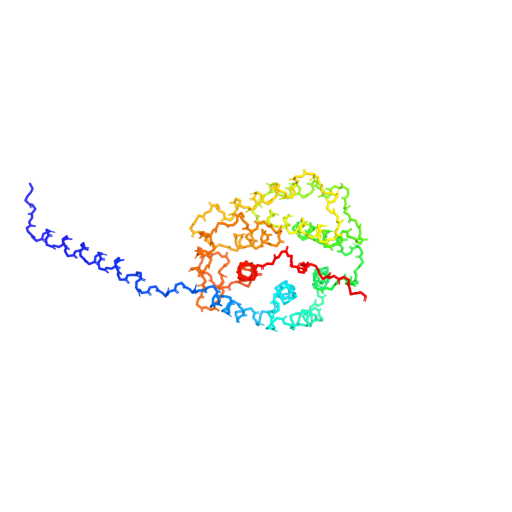3 5.151 1.287 1.00 97.88 243 HIS A CA 1
ATOM 1924 C C . HIS A 1 243 ? -5.188 4.598 2.633 1.00 97.88 243 HIS A C 1
ATOM 1926 O O . HIS A 1 243 ? -4.810 3.424 2.719 1.00 97.88 243 HIS A O 1
ATOM 1932 N N . SER A 1 244 ? -5.330 5.389 3.706 1.00 98.44 244 SER A N 1
ATOM 1933 C CA . SER A 1 244 ? -5.092 4.937 5.081 1.00 98.44 244 SER A CA 1
ATOM 1934 C C . SER A 1 244 ? -5.919 3.692 5.394 1.00 98.44 244 SER A C 1
ATOM 1936 O O . SER A 1 244 ? -5.423 2.734 5.985 1.00 98.44 244 SER A O 1
ATOM 1938 N N . THR A 1 245 ? -7.186 3.682 4.968 1.00 98.69 245 THR A N 1
ATOM 1939 C CA . THR A 1 245 ? -8.117 2.588 5.262 1.00 98.69 245 THR A CA 1
ATOM 1940 C C . THR A 1 245 ? -7.766 1.303 4.511 1.00 98.69 245 THR A C 1
ATOM 1942 O O . THR A 1 245 ? -7.803 0.233 5.114 1.00 98.69 245 THR A O 1
ATOM 1945 N N . ILE A 1 246 ? -7.353 1.379 3.240 1.00 98.69 246 ILE A N 1
ATOM 1946 C CA . ILE A 1 246 ? -6.855 0.217 2.483 1.00 98.69 246 ILE A CA 1
ATOM 1947 C C . ILE A 1 246 ? -5.591 -0.346 3.132 1.00 98.69 246 ILE A C 1
ATOM 1949 O O . ILE A 1 246 ? -5.491 -1.558 3.326 1.00 98.69 246 ILE A O 1
ATOM 1953 N N . SER A 1 247 ? -4.651 0.519 3.518 1.00 98.69 247 SER A N 1
ATOM 1954 C CA . SER A 1 247 ? -3.411 0.104 4.183 1.00 98.69 247 SER A CA 1
ATOM 1955 C C . SER A 1 247 ? -3.688 -0.578 5.527 1.00 98.69 247 SER A C 1
ATOM 1957 O O . SER A 1 247 ? -3.158 -1.657 5.805 1.00 98.69 247 SER A O 1
ATOM 1959 N N . ALA A 1 248 ? -4.574 -0.002 6.345 1.00 98.81 248 ALA A N 1
ATOM 1960 C CA . ALA A 1 248 ? -5.011 -0.607 7.598 1.00 98.81 248 ALA A CA 1
ATOM 1961 C C . ALA A 1 248 ? -5.713 -1.955 7.370 1.00 98.81 248 ALA A C 1
ATOM 1963 O O . ALA A 1 248 ? -5.412 -2.925 8.065 1.00 98.81 248 ALA A O 1
ATOM 1964 N N . LEU A 1 249 ? -6.604 -2.049 6.379 1.00 98.88 249 LEU A N 1
ATOM 1965 C CA . LEU A 1 249 ? -7.307 -3.289 6.059 1.00 98.88 249 LEU A CA 1
ATOM 1966 C C . LEU A 1 249 ? -6.339 -4.391 5.608 1.00 98.88 249 LEU A C 1
ATOM 1968 O O . LEU A 1 249 ? -6.397 -5.496 6.145 1.00 98.88 249 LEU A O 1
ATOM 1972 N N . LEU A 1 250 ? -5.406 -4.093 4.696 1.00 98.69 250 LEU A N 1
ATOM 1973 C CA . LEU A 1 250 ? -4.361 -5.029 4.261 1.00 98.69 250 LEU A CA 1
ATOM 1974 C C . LEU A 1 250 ? -3.540 -5.557 5.441 1.00 98.69 250 LEU A C 1
ATOM 1976 O O . LEU A 1 250 ? -3.336 -6.766 5.565 1.00 98.69 250 LEU A O 1
ATOM 1980 N N . LEU A 1 251 ? -3.102 -4.658 6.328 1.00 98.75 251 LEU A N 1
ATOM 1981 C CA . LEU A 1 251 ? -2.385 -5.018 7.549 1.00 98.75 251 LEU A CA 1
ATOM 1982 C C . LEU A 1 251 ? -3.209 -5.974 8.423 1.00 98.75 251 LEU A C 1
ATOM 1984 O O . LEU A 1 251 ? -2.708 -7.016 8.845 1.00 98.75 251 LEU A O 1
ATOM 1988 N N . LEU A 1 252 ? -4.466 -5.629 8.714 1.00 98.81 252 LEU A N 1
ATOM 1989 C CA . LEU A 1 252 ? -5.308 -6.419 9.612 1.00 98.81 252 LEU A CA 1
ATOM 1990 C C . LEU A 1 252 ? -5.673 -7.785 9.017 1.00 98.81 252 LEU A C 1
ATOM 1992 O O . LEU A 1 252 ? -5.671 -8.768 9.757 1.00 98.81 252 LEU A O 1
ATOM 1996 N N . LEU A 1 253 ? -5.920 -7.869 7.706 1.00 98.75 253 LEU A N 1
ATOM 1997 C CA . LEU A 1 253 ? -6.187 -9.130 7.008 1.00 98.75 253 LEU A CA 1
ATOM 1998 C C . LEU A 1 253 ? -4.982 -10.073 7.044 1.00 98.75 253 LEU A C 1
ATOM 2000 O O . LEU A 1 253 ? -5.145 -11.250 7.352 1.00 98.75 253 LEU A O 1
ATOM 200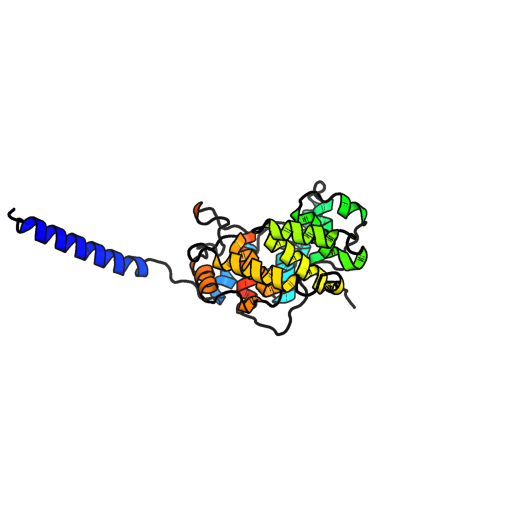4 N N . HIS A 1 254 ? -3.770 -9.559 6.816 1.00 98.44 254 HIS A N 1
ATOM 2005 C CA . HIS A 1 254 ? -2.548 -10.358 6.917 1.00 98.44 254 HIS A CA 1
ATOM 2006 C C . HIS A 1 254 ? -2.318 -10.938 8.323 1.00 98.44 254 HIS A C 1
ATOM 2008 O O . HIS A 1 254 ? -1.745 -12.021 8.460 1.00 98.44 254 HIS A O 1
ATOM 2014 N N . ILE A 1 255 ? -2.743 -10.220 9.367 1.00 98.25 255 ILE A N 1
ATOM 2015 C CA . ILE A 1 255 ? -2.633 -10.670 10.761 1.00 98.25 255 ILE A CA 1
ATOM 2016 C C . ILE A 1 255 ? -3.740 -11.671 11.111 1.00 98.25 255 ILE A C 1
ATOM 2018 O O . ILE A 1 255 ? -3.494 -12.612 11.866 1.00 98.25 255 ILE A O 1
ATOM 2022 N N . GLU A 1 256 ? -4.960 -11.451 10.620 1.00 98.12 256 GLU A N 1
ATOM 2023 C CA . GLU A 1 256 ? -6.107 -12.319 10.903 1.00 98.12 256 GLU A CA 1
ATOM 2024 C C . GLU A 1 256 ? -6.016 -13.661 10.174 1.00 98.12 256 GLU A C 1
ATOM 2026 O O . GLU A 1 256 ? -6.347 -14.695 10.753 1.00 98.12 256 GLU A O 1
ATOM 2031 N N . TYR A 1 257 ? -5.512 -13.655 8.939 1.00 97.62 257 TYR A N 1
ATOM 2032 C CA . TYR A 1 257 ? -5.475 -14.823 8.062 1.00 97.62 257 TYR A CA 1
ATOM 2033 C C . TYR A 1 257 ? -4.044 -15.189 7.645 1.00 97.62 257 TYR A C 1
ATOM 2035 O O . TYR A 1 257 ? -3.754 -15.198 6.451 1.00 97.62 257 TYR A O 1
ATOM 2043 N N . PRO A 1 258 ? -3.130 -15.492 8.592 1.00 96.50 258 PRO A N 1
ATOM 2044 C CA . PRO A 1 258 ? -1.737 -15.773 8.269 1.00 96.50 258 PRO A CA 1
ATOM 2045 C C . PRO A 1 258 ? -1.614 -16.990 7.345 1.00 96.50 258 PRO A C 1
ATOM 2047 O O . PRO A 1 258 ? -2.238 -18.027 7.572 1.00 96.50 258 PRO A O 1
ATOM 2050 N N . ALA A 1 259 ? -0.754 -16.875 6.337 1.00 94.62 259 ALA A N 1
ATOM 2051 C CA . ALA A 1 259 ? -0.449 -17.936 5.387 1.00 94.62 259 ALA A CA 1
ATOM 2052 C C . ALA A 1 259 ? 1.064 -18.014 5.149 1.00 94.62 259 ALA A C 1
ATOM 2054 O O . ALA A 1 259 ? 1.754 -16.994 5.204 1.00 94.62 259 ALA A O 1
ATOM 2055 N N . ASP A 1 260 ? 1.566 -19.213 4.835 1.00 90.00 260 ASP A N 1
ATOM 2056 C CA . ASP A 1 260 ? 2.974 -19.423 4.458 1.00 90.00 260 ASP A CA 1
ATOM 2057 C C . ASP A 1 260 ? 3.332 -18.678 3.161 1.00 90.00 260 ASP A C 1
ATOM 2059 O O . ASP A 1 260 ? 4.477 -18.289 2.941 1.00 90.00 260 ASP A O 1
ATOM 2063 N N . SER A 1 261 ? 2.335 -18.475 2.296 1.00 90.75 261 SER A N 1
ATOM 2064 C CA . SER A 1 261 ? 2.434 -17.670 1.083 1.00 90.75 261 SER A CA 1
ATOM 2065 C C . SER A 1 261 ? 1.053 -17.152 0.687 1.00 90.75 261 SER A C 1
ATOM 2067 O O . SER A 1 261 ? 0.056 -17.850 0.874 1.00 90.75 261 SER A O 1
ATOM 2069 N N . TYR A 1 262 ? 1.009 -15.953 0.114 1.00 93.50 262 TYR A N 1
ATOM 2070 C CA . TYR A 1 262 ? -0.185 -15.378 -0.506 1.00 93.50 262 TYR A CA 1
ATOM 2071 C C . TYR A 1 262 ? -0.008 -15.340 -2.023 1.00 93.50 262 TYR A C 1
ATOM 2073 O O . TYR A 1 262 ? 1.119 -15.362 -2.522 1.00 93.50 262 TYR A O 1
ATOM 2081 N N . HIS A 1 263 ? -1.112 -15.215 -2.763 1.00 93.69 263 HIS A N 1
ATOM 2082 C CA . HIS A 1 263 ? -1.036 -14.848 -4.177 1.00 93.69 263 HIS A CA 1
ATOM 2083 C C . HIS A 1 263 ? -0.240 -13.540 -4.353 1.00 93.69 263 HIS A C 1
ATOM 2085 O O . HIS A 1 263 ? -0.391 -12.639 -3.526 1.00 93.69 263 HIS A O 1
ATOM 2091 N N . PRO A 1 264 ? 0.583 -13.383 -5.404 1.00 95.62 264 PRO A N 1
ATOM 2092 C CA . PRO A 1 264 ? 1.301 -12.133 -5.657 1.00 95.62 264 PRO A CA 1
ATOM 2093 C C . PRO A 1 264 ? 0.363 -10.916 -5.749 1.00 95.62 264 PRO A C 1
ATOM 2095 O O . PRO A 1 264 ? -0.814 -11.039 -6.104 1.00 95.62 264 PRO A O 1
ATOM 2098 N N . THR A 1 265 ? 0.860 -9.734 -5.375 1.00 96.25 265 THR A N 1
ATOM 2099 C CA . THR A 1 265 ? 0.111 -8.479 -5.542 1.00 96.25 265 THR A CA 1
ATOM 2100 C C . THR A 1 265 ? -0.125 -8.190 -7.017 1.00 96.25 265 THR A C 1
ATOM 2102 O O . THR A 1 265 ? -1.226 -7.798 -7.388 1.00 96.25 265 THR A O 1
ATOM 2105 N N . ILE A 1 266 ? 0.855 -8.472 -7.872 1.00 96.25 266 ILE A N 1
ATOM 2106 C CA . ILE A 1 266 ? 0.679 -8.431 -9.322 1.00 96.25 266 ILE A CA 1
ATOM 2107 C C . ILE A 1 266 ? -0.112 -9.673 -9.749 1.00 96.25 266 ILE A C 1
ATOM 2109 O O . ILE A 1 266 ? 0.204 -10.792 -9.345 1.00 96.25 266 ILE A O 1
ATOM 2113 N N . ALA A 1 267 ? -1.150 -9.503 -10.565 1.00 92.75 267 ALA A N 1
ATOM 2114 C CA . ALA A 1 267 ? -1.862 -10.625 -11.163 1.00 92.75 267 ALA A CA 1
ATOM 2115 C C . ALA A 1 267 ? -0.882 -11.556 -11.891 1.00 92.75 267 ALA A C 1
ATOM 2117 O O . ALA A 1 267 ? 0.084 -11.105 -12.498 1.00 92.75 267 ALA A O 1
ATOM 2118 N N . THR A 1 268 ? -1.124 -12.862 -11.832 1.00 88.50 268 THR A N 1
ATOM 2119 C CA . THR A 1 268 ? -0.253 -13.862 -12.467 1.00 88.50 268 THR A CA 1
ATOM 2120 C C . THR A 1 268 ? -0.761 -14.213 -13.861 1.00 88.50 268 THR A C 1
ATOM 2122 O O . THR A 1 268 ? -1.937 -14.004 -14.172 1.00 88.50 268 THR A O 1
ATOM 2125 N N . ALA A 1 269 ? 0.122 -14.735 -14.716 1.00 77.38 269 ALA A N 1
ATOM 2126 C CA . ALA A 1 269 ? -0.287 -15.283 -16.004 1.00 77.38 269 ALA A CA 1
ATOM 2127 C C . ALA A 1 269 ? -1.358 -16.362 -15.784 1.00 77.38 269 ALA A C 1
ATOM 2129 O O . ALA A 1 269 ? -1.175 -17.262 -14.962 1.00 77.38 269 ALA A O 1
ATOM 2130 N N . THR A 1 270 ? -2.470 -16.277 -16.515 1.00 68.69 270 THR A N 1
ATOM 2131 C CA . THR A 1 270 ? -3.419 -17.395 -16.552 1.00 68.69 270 THR A CA 1
ATOM 2132 C C . THR A 1 270 ? -2.752 -18.537 -17.331 1.00 68.69 270 THR A C 1
ATOM 2134 O O . THR A 1 270 ? -2.197 -18.258 -18.396 1.00 68.69 270 THR A O 1
ATOM 2137 N N . PRO A 1 271 ? -2.724 -19.771 -16.799 1.00 49.69 271 PRO A N 1
ATOM 2138 C CA . PRO A 1 271 ? -2.100 -20.911 -17.471 1.00 49.69 271 PRO A CA 1
ATOM 2139 C C . PRO A 1 271 ? -2.746 -21.261 -18.817 1.00 49.69 271 PRO A C 1
ATOM 2141 O O . PRO A 1 271 ? -3.950 -20.966 -19.008 1.00 49.69 271 PRO A O 1
#

pLDDT: mean 93.23, std 8.03, range [49.69, 98.88]

Sequence (271 aa):
MNFTKSRALILALCITALCSLLLAVPLLAPPTPDRQTAIAKAINFLENTDEPYGLLFLDVIYRRFGVEEFADSLSRYDQLLAEQQTQWSIFNVFRRISVYDNPMQASVLDDVLAPTDIIISRALYCDRYGLPHDYFALLDDTANKGEYYLTHVLLACIWIQENGFESSLPNGFVDKVCRATAVLVNRNPLIVDDLTLEAAAFLYIAGQGERVSPSFVNRVLASQNADGGWEQDPDRKEASYWHSTISALLLLLHIEYPADSYHPTIATATP

Foldseek 3Di:
DDPDPVNVVVVVVVVVVVVVCVVCVV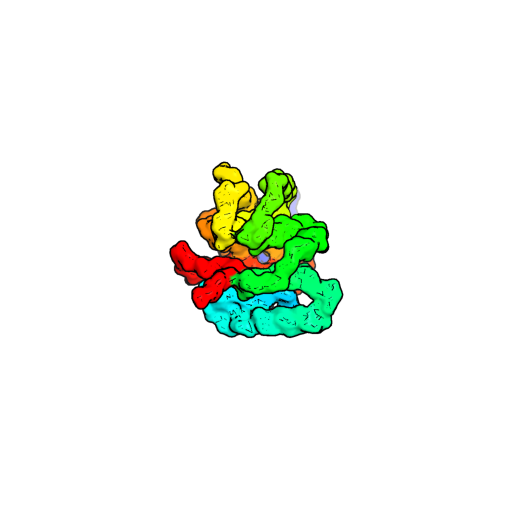VPQDPLDDLVVLLVLLLLLLLPDLDLVLLLLLLLCCQFQVPVSSVCSLVSNVVVLVVDVPCNLLSLLSNQLNPVPRDDDPVSLVVDDDLLSNLQSCLSCCLPPNHPPCSQVSLVVQCVVAFPSLLSSLNSCLSCVLSVNNVVHDPCPNVVSLVSLLCVLVVDLQDDALRNLSSLLSCLLVVNNVSRDVSSLSVLSSQQDPSSAHHRGVVVVDPGDSSSSSSSSSNSSCVVPPDPDTDRSRDDDDD

Secondary structure (DSSP, 8-state):
----HHHHHHHHHHHHHHHHHHHHHHHHSPPPPPHHHHHHHHHHHHTT---HHHHHHHHHHHHHH--GGGTTHHHHHHHHHHH-TTSHHHHHHHGGGT-TT----GGGGGS--SHHHHHHHHHHTHHHH---TTHHHHHHHHHHT-HHHHHHHHHHHHHHHHTT-GGGSPTTHHHHHHHHHHHHHTS-TT---HHHHHHHHHHHHTT-GGGS-HHHHHHHHHT--TTS-EES-TTTTPPEEHHHHHHHHHHHHHHHS--S----SSPPPP-